Protein AF-A0AAD5ZGV8-F1 (afdb_monomer_lite)

Sequence (289 aa):
MRIRDYARHFKILLLSIEKAQLSVNSHPLPIALRWIRDSVKTDYERSALDDDQRYTTCENEGSRAATSATKQPFHSRFAEQNKSLQLNGEFGFKILLAFSGIRHNLPKKRGYNTRVAECKAAAHALLLAEGYENSEALLCNVDPSTYEAHEGELEENLAKRAEHYFSETKRVAKSRDAWACGNLEDFGQLISESGRSSIDKYECGSKEMIQLYEILLKAPGVYEARFSGAGFRGCCLAIVAVNCADKAAEFVTTEYEKAQPELVSHIPRDKRVLVCEPGGSARIILPEI

Structure (mmCIF, N/CA/C/O backbone):
data_AF-A0AAD5ZGV8-F1
#
_entry.id   AF-A0AAD5ZGV8-F1
#
loop_
_atom_site.group_PDB
_atom_site.id
_atom_site.type_symbol
_atom_site.label_atom_id
_atom_site.label_alt_id
_atom_site.label_comp_id
_atom_site.label_asym_id
_atom_site.label_entity_id
_atom_site.label_seq_id
_atom_site.pdbx_PDB_ins_code
_atom_site.Cartn_x
_atom_site.Cartn_y
_atom_site.Cartn_z
_atom_site.occupancy
_atom_site.B_iso_or_equiv
_atom_site.auth_seq_id
_atom_site.auth_comp_id
_atom_site.auth_asym_id
_atom_site.auth_atom_id
_atom_site.pdbx_PDB_model_num
ATOM 1 N N . MET A 1 1 ? -2.199 -3.893 -24.773 1.00 28.20 1 MET A N 1
ATOM 2 C CA . MET A 1 1 ? -3.237 -3.684 -23.732 1.00 28.20 1 MET A CA 1
ATOM 3 C C . MET A 1 1 ? -3.103 -2.236 -23.264 1.00 28.20 1 MET A C 1
ATOM 5 O O . MET A 1 1 ? -1.983 -1.82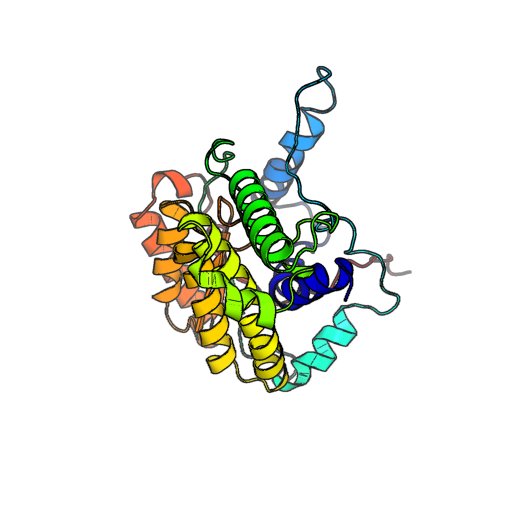0 -23.031 1.00 28.20 1 MET A O 1
ATOM 9 N N . ARG A 1 2 ? -4.156 -1.406 -23.315 1.00 22.48 2 ARG A N 1
ATOM 10 C CA . ARG A 1 2 ? -4.016 0.074 -23.263 1.00 22.48 2 ARG A CA 1
ATOM 11 C C . ARG A 1 2 ? -3.922 0.568 -21.811 1.00 22.48 2 ARG A C 1
ATOM 13 O O . ARG A 1 2 ? -4.544 -0.030 -20.946 1.00 22.48 2 ARG A O 1
ATOM 20 N N . ILE A 1 3 ? -3.273 1.713 -21.560 1.00 23.25 3 ILE A N 1
ATOM 21 C CA . ILE A 1 3 ? -3.168 2.461 -20.273 1.00 23.25 3 ILE A CA 1
ATOM 22 C C . ILE A 1 3 ? -4.455 2.478 -19.411 1.00 23.25 3 ILE A C 1
ATOM 24 O O . ILE A 1 3 ? -4.406 2.510 -18.181 1.00 23.25 3 ILE A O 1
ATOM 28 N N . ARG A 1 4 ? -5.636 2.381 -20.036 1.00 22.28 4 ARG A N 1
ATOM 29 C CA . ARG A 1 4 ? -6.943 2.246 -19.366 1.00 22.28 4 ARG A CA 1
ATOM 30 C C . ARG A 1 4 ? -7.131 0.945 -18.570 1.00 22.28 4 ARG A C 1
ATOM 32 O O . ARG A 1 4 ? -8.001 0.910 -17.704 1.00 22.28 4 ARG A O 1
ATOM 39 N N . ASP A 1 5 ? -6.354 -0.096 -18.844 1.00 25.70 5 ASP A N 1
ATOM 40 C CA . ASP A 1 5 ? -6.486 -1.425 -18.241 1.00 25.70 5 ASP A CA 1
ATOM 41 C C . ASP A 1 5 ? -5.600 -1.590 -16.990 1.00 25.70 5 ASP A C 1
ATOM 43 O O . ASP A 1 5 ? -5.997 -2.270 -16.044 1.00 25.70 5 ASP A O 1
ATOM 47 N N . TYR A 1 6 ? -4.476 -0.868 -16.903 1.00 28.70 6 TYR A N 1
ATOM 48 C CA . TYR A 1 6 ? -3.618 -0.823 -15.708 1.00 28.70 6 TYR A CA 1
ATOM 49 C C . TYR A 1 6 ? -4.302 -0.080 -14.548 1.00 28.70 6 TYR A C 1
ATOM 51 O O . TYR A 1 6 ? -4.442 -0.599 -13.438 1.00 28.70 6 TYR A O 1
ATOM 59 N N . ALA A 1 7 ? -4.881 1.087 -14.848 1.00 25.06 7 ALA A N 1
ATOM 60 C CA . ALA A 1 7 ? -5.690 1.835 -13.894 1.00 25.06 7 ALA A CA 1
ATOM 61 C C . ALA A 1 7 ? -7.007 1.128 -13.535 1.00 25.06 7 ALA A C 1
ATOM 63 O O . ALA A 1 7 ? -7.631 1.537 -12.569 1.00 25.06 7 ALA A O 1
ATOM 64 N N . ARG A 1 8 ? -7.458 0.093 -14.267 1.00 25.33 8 ARG A N 1
ATOM 65 C CA . ARG A 1 8 ? -8.656 -0.705 -13.925 1.00 25.33 8 ARG A CA 1
ATOM 66 C C . ARG A 1 8 ? -8.372 -1.809 -12.912 1.00 25.33 8 ARG A C 1
ATOM 68 O O . ARG A 1 8 ? -9.235 -2.054 -12.078 1.00 25.33 8 ARG A O 1
ATOM 75 N N . HIS A 1 9 ? -7.206 -2.447 -12.956 1.00 27.14 9 HIS A N 1
ATOM 76 C CA . HIS A 1 9 ? -6.908 -3.584 -12.081 1.00 27.14 9 HIS A CA 1
ATOM 77 C C . HIS A 1 9 ? -6.454 -3.154 -10.678 1.00 27.14 9 HIS A C 1
ATOM 79 O O . HIS A 1 9 ? -6.964 -3.690 -9.699 1.00 27.14 9 HIS A O 1
ATOM 85 N N . PHE A 1 10 ? -5.649 -2.090 -10.554 1.00 30.42 10 PHE A N 1
ATOM 86 C CA . PHE A 1 10 ? -5.342 -1.466 -9.251 1.00 30.42 10 PHE A CA 1
ATOM 87 C C . PHE A 1 10 ? -6.584 -0.805 -8.616 1.00 30.42 10 PHE A C 1
ATOM 89 O O . PHE A 1 10 ? -6.783 -0.809 -7.401 1.00 30.42 10 PHE A O 1
ATOM 96 N N . LYS A 1 11 ? -7.489 -0.310 -9.475 1.00 31.78 11 LYS A N 1
ATOM 97 C CA . LYS A 1 11 ? -8.825 0.165 -9.103 1.00 31.78 11 LYS A CA 1
ATOM 98 C C . LYS A 1 11 ? -9.697 -0.931 -8.482 1.00 31.78 11 LYS A C 1
ATOM 100 O O . LYS A 1 11 ? -10.507 -0.594 -7.639 1.00 31.78 11 LYS A O 1
ATOM 105 N N . ILE A 1 12 ? -9.600 -2.206 -8.858 1.00 31.45 12 ILE A N 1
ATOM 106 C CA . ILE A 1 12 ? -10.524 -3.237 -8.334 1.00 31.45 12 ILE A CA 1
ATOM 107 C C . ILE A 1 12 ? -10.285 -3.514 -6.839 1.00 31.45 12 ILE A C 1
ATOM 109 O O . ILE A 1 12 ? -11.234 -3.817 -6.124 1.00 31.45 12 ILE A O 1
ATOM 113 N N . LEU A 1 13 ? -9.062 -3.318 -6.343 1.00 31.23 13 LEU A N 1
ATOM 114 C CA . LEU A 1 13 ? -8.702 -3.567 -4.944 1.00 31.23 13 LEU A CA 1
ATOM 115 C C . LEU A 1 13 ? -8.935 -2.335 -4.051 1.00 31.23 13 LEU A C 1
ATOM 117 O O . LEU A 1 13 ? -9.550 -2.441 -2.995 1.00 31.23 13 LEU A O 1
ATOM 121 N N . LEU A 1 14 ? -8.522 -1.144 -4.513 1.00 32.94 14 LEU A N 1
ATOM 122 C CA . LEU A 1 14 ? -8.683 0.116 -3.771 1.00 32.94 14 LEU A CA 1
ATOM 123 C C . LEU A 1 14 ? -10.041 0.811 -3.998 1.00 32.94 14 LEU A C 1
ATOM 125 O O . LEU A 1 14 ? -10.560 1.391 -3.052 1.00 32.94 14 LEU A O 1
ATOM 129 N N . LEU A 1 15 ? -10.699 0.720 -5.169 1.00 32.56 15 LEU A N 1
ATOM 130 C CA . LEU A 1 15 ? -12.047 1.319 -5.344 1.00 32.56 15 LEU A CA 1
ATOM 131 C C . LEU A 1 15 ? -13.128 0.603 -4.545 1.00 32.56 15 LEU A C 1
ATOM 133 O O . LEU A 1 15 ? -14.145 1.218 -4.225 1.00 32.56 15 LEU A O 1
ATOM 137 N N . SER A 1 16 ? -12.932 -0.687 -4.287 1.00 31.66 16 SER A N 1
ATOM 138 C CA . SER A 1 16 ? -13.838 -1.506 -3.482 1.00 31.66 16 SER A CA 1
ATOM 139 C C . SER A 1 16 ? -13.889 -1.038 -2.025 1.00 31.66 16 SER A C 1
ATOM 141 O O . SER A 1 16 ? -14.869 -1.286 -1.331 1.00 31.66 16 SER A O 1
ATOM 143 N N . ILE A 1 17 ? -12.860 -0.303 -1.591 1.00 31.20 17 ILE A N 1
ATOM 144 C CA . ILE A 1 17 ? -12.648 0.140 -0.214 1.00 31.20 17 ILE A CA 1
ATOM 145 C C . ILE A 1 17 ? -12.758 1.676 -0.098 1.00 31.20 17 ILE A C 1
ATOM 147 O O . ILE A 1 17 ? -13.439 2.179 0.792 1.00 31.20 17 ILE A O 1
ATOM 151 N N . GLU A 1 18 ? -12.195 2.448 -1.037 1.00 28.70 18 GLU A N 1
ATOM 152 C CA . GLU A 1 18 ? -12.200 3.925 -1.006 1.00 28.70 18 GLU A CA 1
ATOM 153 C C . GLU A 1 18 ? -13.581 4.558 -1.263 1.00 28.70 18 GLU A C 1
ATOM 155 O O . GLU A 1 18 ? -13.827 5.686 -0.834 1.00 28.70 18 GLU A O 1
ATOM 160 N N . LYS A 1 19 ? -14.520 3.873 -1.934 1.00 32.03 19 LYS A N 1
ATOM 161 C CA . LYS A 1 19 ? -15.862 4.436 -2.203 1.00 32.03 19 LYS A CA 1
ATOM 162 C C . LYS A 1 19 ? -16.872 4.276 -1.055 1.00 32.03 19 LYS A C 1
ATOM 164 O O . LYS A 1 19 ? -17.986 4.777 -1.179 1.00 32.03 19 LYS A O 1
ATOM 169 N N . ALA A 1 20 ? -16.485 3.680 0.074 1.00 30.95 20 ALA A N 1
ATOM 170 C CA . ALA A 1 20 ? -17.344 3.533 1.252 1.00 30.95 20 ALA A CA 1
ATOM 171 C C . ALA A 1 20 ? -17.555 4.829 2.071 1.00 30.95 20 ALA A C 1
ATOM 173 O O . ALA A 1 20 ? -18.423 4.869 2.937 1.00 30.95 20 ALA A O 1
ATOM 174 N N . GLN A 1 21 ? -16.796 5.904 1.822 1.00 28.22 21 GLN A N 1
ATOM 175 C CA . GLN A 1 21 ? -16.709 7.029 2.770 1.00 28.22 21 GLN A CA 1
ATOM 176 C C . GLN A 1 21 ? -17.591 8.263 2.506 1.00 28.22 21 GLN A C 1
ATOM 178 O O . GLN A 1 21 ? -17.456 9.250 3.225 1.00 28.22 21 GLN A O 1
ATOM 183 N N . LEU A 1 22 ? -18.506 8.271 1.531 1.00 26.39 22 LEU A N 1
ATOM 184 C CA . LEU A 1 22 ? -19.290 9.486 1.226 1.00 26.39 22 LEU A CA 1
ATOM 185 C C . LEU A 1 22 ? -20.806 9.261 1.133 1.00 26.39 22 LEU A C 1
ATOM 187 O O . LEU A 1 22 ? -21.449 9.706 0.184 1.00 26.39 22 LEU A O 1
ATOM 191 N N . SER A 1 23 ? -21.405 8.651 2.159 1.00 25.92 23 SER A N 1
ATOM 192 C CA . SER A 1 23 ? -22.841 8.822 2.413 1.00 25.92 23 SER A CA 1
ATOM 193 C C . SER A 1 23 ? -23.119 9.112 3.886 1.00 25.92 23 SER A C 1
ATOM 195 O O . SER A 1 23 ? -23.069 8.208 4.715 1.00 25.92 23 SER A O 1
ATOM 197 N N . VAL A 1 24 ? -23.466 10.359 4.212 1.00 28.08 24 VAL A N 1
ATOM 198 C CA . VAL A 1 24 ? -24.206 10.669 5.443 1.00 28.08 24 VAL A CA 1
ATOM 199 C C . VAL A 1 24 ? -25.377 11.564 5.058 1.00 28.08 24 VAL A C 1
ATOM 201 O O . VAL A 1 24 ? -25.185 12.652 4.514 1.00 28.08 24 VAL A O 1
ATOM 204 N N . ASN A 1 25 ? -26.583 11.044 5.288 1.00 26.86 25 ASN A N 1
ATOM 205 C CA . ASN A 1 25 ? -27.857 11.699 5.028 1.00 26.86 25 ASN A CA 1
ATOM 206 C C . ASN A 1 25 ? -28.136 12.845 6.014 1.00 26.86 25 ASN A C 1
ATOM 208 O O . ASN A 1 25 ? -27.605 12.925 7.120 1.00 26.86 25 ASN A O 1
ATOM 212 N N . SER A 1 26 ? -29.014 13.717 5.539 1.00 31.34 26 SER A N 1
ATOM 213 C CA . SER A 1 26 ? -29.610 14.924 6.103 1.00 31.34 26 SER A CA 1
ATOM 214 C C . SER A 1 26 ? -30.168 14.813 7.531 1.00 31.34 26 SER A C 1
ATOM 216 O O . SER A 1 26 ? -31.270 14.318 7.721 1.00 31.34 26 SER A O 1
ATOM 218 N N . HIS A 1 27 ? -29.443 15.384 8.496 1.00 26.38 27 HIS A N 1
ATOM 219 C CA . HIS A 1 27 ? -29.911 16.076 9.714 1.00 26.38 27 HIS A CA 1
ATOM 220 C C . HIS A 1 27 ? -28.734 16.928 10.244 1.00 26.38 27 HIS A C 1
ATOM 222 O O . HIS A 1 27 ? -27.600 16.673 9.824 1.00 26.38 27 HIS A O 1
ATOM 228 N N . PRO A 1 28 ? -28.949 18.000 11.043 1.00 27.42 28 PRO A N 1
ATOM 229 C CA . PRO A 1 28 ? -27.914 19.006 11.294 1.00 27.42 28 PRO A CA 1
ATOM 230 C C . PRO A 1 28 ? -26.641 18.351 11.839 1.00 27.42 28 PRO A C 1
ATOM 232 O O . PRO A 1 28 ? -26.656 17.692 12.874 1.00 27.42 28 PRO A O 1
ATOM 235 N N . LEU A 1 29 ? -25.555 18.494 11.075 1.00 30.31 29 LEU A N 1
ATOM 236 C CA . LEU A 1 29 ? -24.284 17.818 11.310 1.00 30.31 29 LEU A CA 1
ATOM 237 C C . LEU A 1 29 ? -23.777 18.118 12.732 1.00 30.31 29 LEU A C 1
ATOM 239 O O . LEU A 1 29 ? -23.606 19.295 13.067 1.00 30.31 29 LEU A O 1
ATOM 243 N N . PRO A 1 30 ? -23.459 17.093 13.544 1.00 29.70 30 PRO A N 1
ATOM 244 C CA . PRO A 1 30 ? -22.665 17.274 14.749 1.00 29.70 30 PRO A CA 1
ATOM 245 C C . PRO A 1 30 ? -21.373 18.018 14.399 1.00 29.70 30 PRO A C 1
ATOM 247 O O . PRO A 1 30 ? -20.757 17.757 13.360 1.00 29.70 30 PRO A O 1
ATOM 250 N N . ILE A 1 31 ? -20.948 18.929 15.273 1.00 30.25 31 ILE A N 1
ATOM 251 C CA . ILE A 1 31 ? -19.811 19.853 15.096 1.00 30.25 31 ILE A CA 1
ATOM 252 C C . ILE A 1 31 ? -18.519 19.151 14.597 1.00 30.25 31 ILE A C 1
ATOM 254 O O . ILE A 1 31 ? -17.723 19.761 13.888 1.00 30.25 31 ILE A O 1
ATOM 258 N N . ALA A 1 32 ? -18.352 17.846 14.847 1.00 27.73 32 ALA A N 1
ATOM 259 C CA . ALA A 1 32 ? -17.230 17.023 14.380 1.00 27.73 32 ALA A CA 1
ATOM 260 C C . ALA A 1 32 ? -17.243 16.654 12.874 1.00 27.73 32 ALA A C 1
ATOM 262 O O . ALA A 1 32 ? -16.182 16.551 12.263 1.00 27.73 32 ALA A O 1
ATOM 263 N N . LEU A 1 33 ? -18.408 16.483 12.233 1.00 27.11 33 LEU A N 1
ATOM 264 C CA . LEU A 1 33 ? -18.495 16.197 10.784 1.00 27.11 33 LEU A CA 1
ATOM 265 C C . LEU A 1 33 ? -18.370 17.467 9.935 1.00 27.11 33 LEU A C 1
ATOM 267 O O . LEU A 1 33 ? -17.879 17.423 8.804 1.00 27.11 33 LEU A O 1
ATOM 271 N N . ARG A 1 34 ? -18.730 18.616 10.520 1.00 26.11 34 ARG A N 1
ATOM 272 C CA . ARG A 1 34 ? -18.385 19.935 9.987 1.00 26.11 34 ARG A CA 1
ATOM 273 C C . ARG A 1 34 ? -16.863 20.088 9.882 1.00 26.11 34 ARG A C 1
ATOM 275 O O . ARG A 1 34 ? -16.391 20.609 8.890 1.00 26.11 34 ARG A O 1
ATOM 282 N N . TRP A 1 35 ? -16.098 19.495 10.798 1.00 28.45 35 TRP A N 1
ATOM 283 C CA . TRP A 1 35 ? -14.633 19.521 10.788 1.00 28.45 35 TRP A CA 1
ATOM 284 C C . TRP A 1 35 ? -13.982 18.692 9.668 1.00 28.45 35 TRP A C 1
ATOM 286 O O . TRP A 1 35 ? -12.990 19.130 9.095 1.00 28.45 35 TRP A O 1
ATOM 296 N N . ILE A 1 36 ? -14.538 17.526 9.311 1.00 29.69 36 ILE A N 1
ATOM 297 C CA . ILE A 1 36 ? -14.043 16.691 8.194 1.00 29.69 36 ILE A CA 1
ATOM 298 C C . ILE A 1 36 ? -14.385 17.339 6.851 1.00 29.69 36 ILE A C 1
ATOM 300 O O . ILE A 1 36 ? -13.532 17.422 5.970 1.00 29.69 36 ILE A O 1
ATOM 304 N N . ARG A 1 37 ? -15.614 17.855 6.709 1.00 28.11 37 ARG A N 1
ATOM 305 C CA . ARG A 1 37 ? -16.009 18.613 5.519 1.00 28.11 37 ARG A CA 1
ATOM 306 C C . ARG A 1 37 ? -15.179 19.882 5.387 1.00 28.11 37 ARG A C 1
ATOM 308 O O . ARG A 1 37 ? -14.672 20.132 4.305 1.00 28.11 37 ARG A O 1
ATOM 315 N N . ASP A 1 38 ? -15.010 20.642 6.463 1.00 28.38 38 ASP A N 1
ATOM 316 C CA . ASP A 1 38 ? -14.291 21.910 6.436 1.00 28.38 38 ASP A CA 1
ATOM 317 C C . ASP A 1 38 ? -12.778 21.674 6.276 1.00 28.38 38 ASP A C 1
ATOM 319 O O . ASP A 1 38 ? -12.195 22.333 5.438 1.00 28.38 38 ASP A O 1
ATOM 323 N N . SER A 1 39 ? -12.156 20.639 6.862 1.00 30.02 39 SER A N 1
ATOM 324 C CA . SER A 1 39 ? -10.743 20.281 6.571 1.00 30.02 39 SER A CA 1
ATOM 325 C C . SER A 1 39 ? -10.497 19.865 5.112 1.00 30.02 39 SER A C 1
ATOM 327 O O . SER A 1 39 ? -9.370 19.936 4.631 1.00 30.02 39 SER A O 1
ATOM 329 N N . VAL A 1 40 ? -11.539 19.417 4.403 1.00 29.08 40 VAL A N 1
ATOM 330 C CA . VAL A 1 40 ? -11.485 19.055 2.975 1.00 29.08 40 VAL A CA 1
ATOM 331 C C . VAL A 1 40 ? -11.948 20.212 2.066 1.00 29.08 40 VAL A C 1
ATOM 333 O O . VAL A 1 40 ? -11.525 20.275 0.913 1.00 29.08 40 VAL A O 1
ATOM 336 N N . LYS A 1 41 ? -12.780 21.147 2.558 1.00 25.08 41 LYS A N 1
ATOM 337 C CA . LYS A 1 41 ? -13.323 22.296 1.800 1.00 25.08 41 LYS A CA 1
ATOM 338 C C . LYS A 1 41 ? -12.582 23.619 2.010 1.00 25.08 41 LYS A C 1
ATOM 340 O O . LYS A 1 41 ? -12.516 24.396 1.061 1.00 25.08 41 LYS A O 1
ATOM 345 N N . THR A 1 42 ? -12.052 23.924 3.198 1.00 25.36 42 THR A N 1
ATOM 346 C CA . THR A 1 42 ? -11.474 25.254 3.486 1.00 25.36 42 THR A CA 1
ATOM 347 C C . THR A 1 42 ? -10.191 25.535 2.712 1.00 25.36 42 THR A C 1
ATOM 349 O O . THR A 1 42 ? -9.899 26.702 2.476 1.00 25.36 42 THR A O 1
ATOM 352 N N . ASP A 1 43 ? -9.497 24.507 2.221 1.00 29.59 43 ASP A N 1
ATOM 353 C CA . ASP A 1 43 ? -8.365 24.679 1.297 1.00 29.59 43 ASP A CA 1
ATOM 354 C C . ASP A 1 43 ? -8.803 24.897 -0.161 1.00 29.59 43 ASP A C 1
ATOM 356 O O . ASP A 1 43 ? -8.012 25.363 -0.974 1.00 29.59 43 ASP A O 1
ATOM 360 N N . TYR A 1 44 ? -10.059 24.587 -0.508 1.00 25.98 44 TYR A N 1
ATOM 361 C CA . TYR A 1 44 ? -10.575 24.721 -1.874 1.00 25.98 44 TYR A CA 1
ATOM 362 C C . TYR A 1 44 ? -11.212 26.094 -2.135 1.00 25.98 44 TYR A C 1
ATOM 364 O O . TYR A 1 44 ? -11.078 26.633 -3.227 1.00 25.98 44 TYR A O 1
ATOM 372 N N . GLU A 1 45 ? -11.888 26.685 -1.142 1.00 26.19 45 GLU A N 1
ATOM 373 C CA . GLU A 1 45 ? -12.621 27.952 -1.325 1.00 26.19 45 GLU A CA 1
ATOM 374 C C . GLU A 1 45 ? -11.822 29.200 -0.890 1.00 26.19 45 GLU A C 1
ATOM 376 O O . GLU A 1 45 ? -12.093 30.284 -1.400 1.00 26.19 45 GLU A O 1
ATOM 381 N N . ARG A 1 46 ? -10.785 29.088 -0.035 1.00 27.16 46 ARG A N 1
ATOM 382 C CA . ARG A 1 46 ? -9.902 30.236 0.292 1.00 27.16 46 ARG A CA 1
ATOM 383 C C . ARG A 1 46 ? -8.753 30.466 -0.689 1.00 27.16 46 ARG A C 1
ATOM 385 O O . ARG A 1 46 ? -8.211 31.561 -0.690 1.00 27.16 46 ARG A O 1
ATOM 392 N N . SER A 1 47 ? -8.402 29.492 -1.532 1.00 29.23 47 SER A N 1
ATOM 393 C CA . SER A 1 47 ? -7.395 29.687 -2.591 1.00 29.23 47 SER A CA 1
ATOM 394 C C . SER A 1 47 ? -8.003 30.091 -3.939 1.00 29.23 47 SER A C 1
ATOM 396 O O . SER A 1 47 ? -7.276 30.200 -4.921 1.00 29.23 47 SER A O 1
ATOM 398 N N . ALA A 1 48 ? -9.330 30.222 -4.024 1.00 27.72 48 ALA A N 1
ATOM 399 C CA . ALA A 1 48 ? -10.033 30.489 -5.278 1.00 27.72 48 ALA A CA 1
ATOM 400 C C . ALA A 1 48 ? -10.335 31.980 -5.508 1.00 27.72 48 ALA A C 1
ATOM 402 O O . ALA A 1 48 ? -10.879 32.320 -6.555 1.00 27.72 48 ALA A O 1
ATOM 403 N N . LEU A 1 49 ? -10.012 32.862 -4.553 1.00 29.84 49 LEU A N 1
ATOM 404 C CA . LEU A 1 49 ? -10.332 34.292 -4.640 1.00 29.84 49 LEU A CA 1
ATOM 405 C C . LEU A 1 49 ? -9.166 35.245 -4.348 1.00 29.84 49 LEU A C 1
ATOM 407 O O . LEU A 1 49 ? -9.403 36.443 -4.330 1.00 29.84 49 LEU A O 1
ATOM 411 N N . ASP A 1 50 ? -7.933 34.756 -4.201 1.00 23.92 50 ASP A N 1
ATOM 412 C CA . ASP A 1 50 ? -6.753 35.628 -4.221 1.00 23.92 50 ASP A CA 1
ATOM 413 C C . ASP A 1 50 ? -5.614 34.973 -5.012 1.00 23.92 50 ASP A C 1
ATOM 415 O O . ASP A 1 50 ? -5.139 33.889 -4.674 1.00 23.92 50 ASP A O 1
ATOM 419 N N . ASP A 1 51 ? -5.225 35.673 -6.075 1.00 24.05 51 ASP A N 1
ATOM 420 C CA . ASP A 1 51 ? -3.988 35.568 -6.849 1.00 24.05 51 ASP A CA 1
ATOM 421 C C . ASP A 1 51 ? -3.607 34.221 -7.491 1.00 24.05 51 ASP A C 1
ATOM 423 O O . ASP A 1 51 ? -2.946 33.340 -6.938 1.00 24.05 51 ASP A O 1
ATOM 427 N N . ASP A 1 52 ? -4.005 34.131 -8.759 1.00 28.20 52 ASP A N 1
ATOM 428 C CA . ASP A 1 52 ? -3.135 33.948 -9.926 1.00 28.20 52 ASP A CA 1
ATOM 429 C C . ASP A 1 52 ? -1.736 33.311 -9.696 1.00 28.20 52 ASP A C 1
ATOM 431 O O . ASP A 1 52 ? -0.859 33.818 -9.000 1.00 28.20 52 ASP A O 1
ATOM 435 N N . GLN A 1 53 ? -1.509 32.192 -10.394 1.00 28.77 53 GLN A N 1
ATOM 436 C CA . GLN A 1 53 ? -0.218 31.519 -10.602 1.00 28.77 53 GLN A CA 1
ATOM 437 C C . GLN A 1 53 ? 0.570 31.051 -9.358 1.00 28.77 53 GLN A C 1
ATOM 439 O O . GLN A 1 53 ? 1.597 31.630 -9.007 1.00 28.77 53 GLN A O 1
ATOM 444 N N . ARG A 1 54 ? 0.231 29.878 -8.786 1.00 22.02 54 ARG A N 1
ATOM 445 C CA . ARG A 1 54 ? 1.219 29.017 -8.079 1.00 22.02 54 ARG A CA 1
ATOM 446 C C . ARG A 1 54 ? 0.778 27.543 -7.892 1.00 22.02 54 ARG A C 1
ATOM 448 O O . ARG A 1 54 ? 0.504 27.073 -6.800 1.00 22.02 54 ARG A O 1
ATOM 455 N N . TYR A 1 55 ? 0.774 26.798 -9.003 1.00 26.52 55 TYR A N 1
ATOM 456 C CA . TYR A 1 55 ? 1.071 25.354 -9.154 1.00 26.52 55 TYR A CA 1
ATOM 457 C C . TYR A 1 55 ? 0.595 24.324 -8.091 1.00 26.52 55 TYR A C 1
ATOM 459 O O . TYR A 1 55 ? 1.323 23.970 -7.160 1.00 26.52 55 TYR A O 1
ATOM 467 N N . THR A 1 56 ? -0.531 23.661 -8.386 1.00 30.86 56 THR A N 1
ATOM 468 C CA . THR A 1 56 ? -0.978 22.349 -7.865 1.00 30.86 56 THR A CA 1
ATOM 469 C C . THR A 1 56 ? -0.590 21.193 -8.811 1.00 30.86 56 THR A C 1
ATOM 471 O O . THR A 1 56 ? -1.439 20.463 -9.309 1.00 30.86 56 THR A O 1
ATOM 474 N N . THR A 1 57 ? 0.698 20.982 -9.103 1.00 32.69 57 THR A N 1
ATOM 475 C CA . THR A 1 57 ? 1.138 19.914 -10.031 1.00 32.69 57 THR A CA 1
ATOM 476 C C . THR A 1 57 ? 1.472 18.593 -9.327 1.00 32.69 57 THR A C 1
ATOM 478 O O . THR A 1 57 ? 2.630 18.271 -9.057 1.00 32.69 57 THR A O 1
ATOM 481 N N . CYS A 1 58 ? 0.445 17.796 -9.026 1.00 36.62 58 CYS A N 1
ATO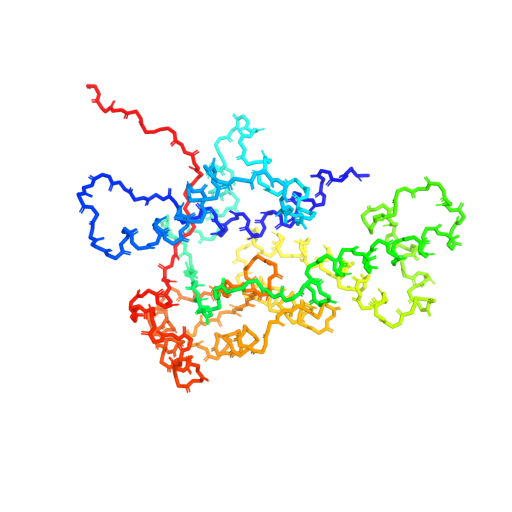M 482 C CA . CYS A 1 58 ? 0.602 16.339 -8.919 1.00 36.62 58 CYS A CA 1
ATOM 483 C C . CYS A 1 58 ? 0.179 15.727 -10.258 1.00 36.62 58 CYS A C 1
ATOM 485 O O . CYS A 1 58 ? -0.960 15.938 -10.675 1.00 36.62 58 CYS A O 1
ATOM 487 N N . GLU A 1 59 ? 1.067 14.964 -10.903 1.00 36.34 59 GLU A N 1
ATOM 488 C CA . GLU A 1 59 ? 0.782 14.196 -12.128 1.00 36.34 59 GLU A CA 1
ATOM 489 C C . GLU A 1 59 ? -0.113 12.985 -11.801 1.00 36.34 59 GLU A C 1
ATOM 491 O O . GLU A 1 59 ? 0.279 11.825 -11.893 1.00 36.34 59 GLU A O 1
ATOM 496 N N . ASN A 1 60 ? -1.334 13.259 -11.342 1.00 37.72 60 ASN A N 1
ATOM 497 C CA . ASN A 1 60 ? -2.369 12.259 -11.105 1.00 37.72 60 ASN A CA 1
ATOM 498 C C . ASN A 1 60 ? -3.285 12.192 -12.329 1.00 37.72 60 ASN A C 1
ATOM 500 O O . ASN A 1 60 ? -4.460 12.563 -12.267 1.00 37.72 60 ASN A O 1
ATOM 504 N N . GLU A 1 61 ? -2.753 11.744 -13.462 1.00 33.72 61 GLU A N 1
ATOM 505 C CA . GLU A 1 61 ? -3.581 11.517 -14.642 1.00 33.72 61 GLU A CA 1
ATOM 506 C C . GLU A 1 61 ? -4.528 10.323 -14.401 1.00 33.72 61 GLU A C 1
ATOM 508 O O . GLU A 1 61 ? -4.117 9.205 -14.099 1.00 33.72 61 GLU A O 1
ATOM 513 N N . GLY A 1 62 ? -5.841 10.564 -14.491 1.00 32.97 62 GLY A N 1
ATOM 514 C CA . GLY A 1 62 ? -6.860 9.514 -14.638 1.00 32.97 62 GLY A CA 1
ATOM 515 C C . GLY A 1 62 ? -7.511 8.927 -13.373 1.00 32.97 62 GLY A C 1
ATOM 516 O O . GLY A 1 62 ? -8.535 8.248 -13.503 1.00 32.97 62 GLY A O 1
ATOM 517 N N . SER A 1 63 ? -7.022 9.198 -12.157 1.00 32.09 63 SER A N 1
ATOM 518 C CA . SER A 1 63 ? -7.576 8.584 -10.929 1.00 32.09 63 SER A CA 1
ATOM 519 C C . SER A 1 63 ? -8.952 9.140 -10.518 1.00 32.09 63 SER A C 1
ATOM 521 O O . SER A 1 63 ? -9.845 8.371 -10.157 1.00 32.09 63 SER A O 1
ATOM 523 N N . ARG A 1 64 ? -9.175 10.459 -10.642 1.00 29.81 64 ARG A N 1
ATOM 524 C CA . ARG A 1 64 ? -10.430 11.123 -10.217 1.00 29.81 64 ARG A CA 1
ATOM 525 C C . ARG A 1 64 ? -11.573 11.037 -11.238 1.00 29.81 64 ARG A C 1
ATOM 527 O O . ARG A 1 64 ? -12.712 10.781 -10.851 1.00 29.81 64 ARG A O 1
ATOM 534 N N . ALA A 1 65 ? -11.289 11.205 -12.532 1.00 26.36 65 ALA A N 1
ATOM 535 C CA . ALA A 1 65 ? -12.317 11.395 -13.567 1.00 26.36 65 ALA A CA 1
ATOM 536 C C . ALA A 1 65 ? -13.014 10.100 -14.035 1.00 26.36 65 ALA A C 1
ATOM 538 O O . ALA A 1 65 ? -14.160 10.126 -14.472 1.00 26.36 65 ALA A O 1
ATOM 539 N N . ALA A 1 66 ? -12.368 8.936 -13.919 1.00 27.59 66 ALA A N 1
ATOM 540 C CA . ALA A 1 66 ? -12.887 7.676 -14.465 1.00 27.59 66 ALA A CA 1
ATOM 541 C C . ALA A 1 66 ? -13.918 6.964 -13.555 1.00 27.59 66 ALA A C 1
ATOM 543 O O . ALA A 1 66 ? -14.105 5.751 -13.660 1.00 27.59 66 ALA A O 1
ATOM 544 N N . THR A 1 67 ? -14.521 7.667 -12.596 1.00 35.00 67 THR A N 1
ATOM 545 C CA . THR A 1 67 ? -15.418 7.104 -11.571 1.00 35.00 67 THR A CA 1
ATOM 546 C C . THR A 1 67 ? -16.910 7.204 -11.911 1.00 35.00 67 THR A C 1
ATOM 548 O O . THR A 1 67 ? -17.696 6.599 -11.181 1.00 35.00 67 THR A O 1
ATOM 551 N N . SER A 1 68 ? -17.286 7.897 -12.997 1.00 33.94 68 SER A N 1
ATOM 552 C CA . SER A 1 68 ? -18.676 8.280 -13.313 1.00 33.94 68 SER A CA 1
ATOM 553 C C . SER A 1 68 ? -19.307 7.616 -14.550 1.00 33.94 68 SER A C 1
ATOM 555 O O . SER A 1 68 ? -20.485 7.838 -14.804 1.00 33.94 68 SER A O 1
ATOM 557 N N . ALA A 1 69 ? -18.575 6.808 -15.329 1.00 29.23 69 ALA A N 1
ATOM 558 C CA . ALA A 1 69 ? -18.978 6.488 -16.709 1.00 29.23 69 ALA A CA 1
ATOM 559 C C . ALA A 1 69 ? -19.111 4.983 -17.041 1.00 29.23 69 ALA A C 1
ATOM 561 O O . ALA A 1 69 ? -18.587 4.524 -18.056 1.00 29.23 69 ALA A O 1
ATOM 562 N N . THR A 1 70 ? -19.823 4.193 -16.229 1.00 34.66 70 THR A N 1
ATOM 563 C CA . THR A 1 70 ? -20.225 2.818 -16.607 1.00 34.66 70 THR A CA 1
ATOM 564 C C . THR A 1 70 ? -21.731 2.608 -16.451 1.00 34.66 70 THR A C 1
ATOM 566 O O . THR A 1 70 ? -22.291 2.916 -15.407 1.00 34.66 70 THR A O 1
ATOM 569 N N . LYS A 1 71 ? -22.372 2.065 -17.500 1.00 32.69 71 LYS A N 1
ATOM 570 C CA . LYS A 1 71 ? -23.834 1.933 -17.693 1.00 32.69 71 LYS A CA 1
ATOM 571 C C . LYS A 1 71 ? -24.560 0.915 -16.782 1.00 32.69 71 LYS A C 1
ATOM 573 O O . LYS A 1 71 ? -25.769 0.779 -16.907 1.00 32.69 71 LYS A O 1
ATOM 578 N N . GLN A 1 72 ? -23.867 0.222 -15.875 1.00 32.91 72 GLN A N 1
ATOM 579 C CA . GLN A 1 72 ? -24.469 -0.639 -14.840 1.00 32.91 72 GLN A CA 1
ATOM 580 C C . GLN A 1 72 ? -24.030 -0.156 -13.447 1.00 32.91 72 GLN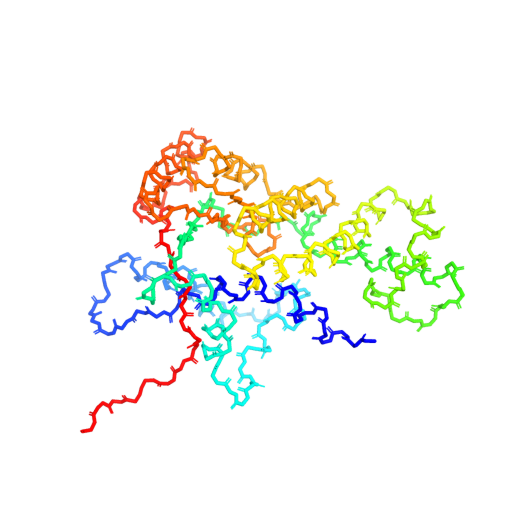 A C 1
ATOM 582 O O . GLN A 1 72 ? -22.866 0.235 -13.299 1.00 32.91 72 GLN A O 1
ATOM 587 N N . PRO A 1 73 ? -24.913 -0.172 -12.427 1.00 38.41 73 PRO A N 1
ATOM 588 C CA . PRO A 1 73 ? -24.554 0.272 -11.085 1.00 38.41 73 PRO A CA 1
ATOM 589 C C . PRO A 1 73 ? -23.448 -0.624 -10.515 1.00 38.41 73 PRO A C 1
ATOM 591 O O . PRO A 1 73 ? -23.621 -1.826 -10.364 1.00 38.41 73 PRO A O 1
ATOM 594 N N . PHE A 1 74 ? -22.298 -0.035 -10.177 1.00 36.41 74 PHE A N 1
ATOM 595 C CA . PHE A 1 74 ? -21.104 -0.734 -9.672 1.00 36.41 74 PHE A CA 1
ATOM 596 C C . PHE A 1 74 ? -21.403 -1.688 -8.496 1.00 36.41 74 PHE A C 1
ATOM 598 O O . PHE A 1 74 ? -20.774 -2.735 -8.371 1.00 36.41 74 PHE A O 1
ATOM 605 N N . HIS A 1 75 ? -22.416 -1.359 -7.688 1.00 36.78 75 HIS A N 1
ATOM 606 C CA . HIS A 1 75 ? -22.918 -2.184 -6.590 1.00 36.78 75 HIS A CA 1
ATOM 607 C C . HIS A 1 75 ? -23.408 -3.573 -7.030 1.00 36.78 75 HIS A C 1
ATOM 609 O O . HIS A 1 75 ? -23.133 -4.540 -6.331 1.00 36.78 75 HIS A O 1
ATOM 615 N N . SER A 1 76 ? -24.093 -3.707 -8.175 1.00 32.31 76 SER A N 1
ATOM 616 C CA . SER A 1 76 ? -24.584 -5.020 -8.624 1.00 32.31 76 SER A CA 1
ATOM 617 C C . SER A 1 76 ? -23.426 -5.942 -8.996 1.00 32.31 76 SER A C 1
ATOM 619 O O . SER A 1 76 ? -23.418 -7.102 -8.610 1.00 32.31 76 SER A O 1
ATOM 621 N N . ARG A 1 77 ? -22.388 -5.399 -9.644 1.00 43.94 77 ARG A N 1
ATOM 622 C CA . ARG A 1 77 ? -21.195 -6.157 -10.039 1.00 43.94 77 ARG A CA 1
ATOM 623 C C . ARG A 1 77 ? -20.339 -6.569 -8.839 1.00 43.94 77 ARG A C 1
ATOM 625 O O . ARG A 1 77 ? -19.846 -7.687 -8.811 1.00 43.94 77 ARG A O 1
ATOM 632 N N . PHE A 1 78 ? -20.183 -5.681 -7.855 1.00 43.97 78 PHE A N 1
ATOM 633 C CA . PHE A 1 78 ? -19.445 -5.971 -6.622 1.00 43.97 78 PHE A CA 1
ATOM 634 C C . PHE A 1 78 ? -20.196 -6.978 -5.738 1.00 43.97 78 PHE A C 1
ATOM 636 O O . PHE A 1 78 ? -19.601 -7.940 -5.273 1.00 43.97 78 PHE A O 1
ATOM 643 N N . ALA A 1 79 ? -21.511 -6.821 -5.558 1.00 45.16 79 ALA A N 1
ATOM 644 C CA . ALA A 1 79 ? -22.324 -7.774 -4.801 1.00 45.16 79 ALA A CA 1
ATOM 645 C C . ALA A 1 79 ? -22.383 -9.161 -5.471 1.00 45.16 79 ALA A C 1
ATOM 647 O O . ALA A 1 79 ? -22.289 -10.172 -4.782 1.00 45.16 79 ALA A O 1
ATOM 648 N N . GLU A 1 80 ? -22.476 -9.233 -6.804 1.00 50.19 80 GLU A N 1
ATOM 649 C CA . GLU A 1 80 ? -22.421 -10.505 -7.541 1.00 50.19 80 GLU A CA 1
ATOM 650 C C . GLU A 1 80 ? -21.052 -11.187 -7.432 1.00 50.19 80 GLU A C 1
ATOM 652 O O . GLU A 1 80 ? -20.994 -12.395 -7.214 1.00 50.19 80 GLU A O 1
ATOM 657 N N . GLN A 1 81 ? -19.956 -10.425 -7.531 1.00 49.09 81 GLN A N 1
ATOM 658 C CA . GLN A 1 81 ? -18.589 -10.947 -7.390 1.00 49.09 81 GLN A CA 1
ATOM 659 C C . GLN A 1 81 ? -18.248 -11.375 -5.958 1.00 49.09 81 GLN A C 1
ATOM 661 O O . GLN A 1 81 ? -17.363 -12.204 -5.774 1.00 49.09 81 GLN A O 1
ATOM 666 N N . ASN A 1 82 ? -18.964 -10.843 -4.962 1.00 54.53 82 ASN A N 1
ATOM 667 C CA . ASN A 1 82 ? -18.669 -11.047 -3.541 1.00 54.53 82 ASN A CA 1
ATOM 668 C C . ASN A 1 82 ? -19.748 -11.843 -2.824 1.00 54.53 82 ASN A C 1
ATOM 670 O O . ASN A 1 82 ? -19.759 -11.895 -1.597 1.00 54.53 82 ASN A O 1
ATOM 674 N N . LYS A 1 83 ? -20.666 -12.465 -3.564 1.00 59.09 83 LYS A N 1
ATOM 675 C CA . LYS A 1 83 ? -21.731 -13.279 -2.979 1.00 59.09 83 LYS A CA 1
ATOM 676 C C . LYS A 1 83 ? -21.165 -14.433 -2.143 1.00 59.09 83 LYS A C 1
ATOM 678 O O . LYS A 1 83 ? -21.780 -14.823 -1.162 1.00 59.09 83 LYS A O 1
ATOM 683 N N . SER A 1 84 ? -19.977 -14.930 -2.500 1.00 57.06 84 SER A N 1
ATOM 684 C CA . SER A 1 84 ? -19.201 -15.916 -1.733 1.00 57.06 84 SER A CA 1
ATOM 685 C C . SER A 1 84 ? -18.669 -15.377 -0.398 1.00 57.06 84 SER A C 1
ATOM 687 O O . SER A 1 84 ? -18.498 -16.145 0.541 1.00 57.06 84 SER A O 1
ATOM 689 N N . LEU A 1 85 ? -18.441 -14.065 -0.298 1.00 57.31 85 LEU A N 1
ATOM 690 C CA . LEU A 1 85 ? -17.961 -13.367 0.901 1.00 57.31 85 LEU A CA 1
ATOM 691 C C . LEU A 1 85 ? -19.097 -12.822 1.777 1.00 57.31 85 LEU A C 1
ATOM 693 O O . LEU A 1 85 ? -18.837 -12.302 2.864 1.00 57.31 85 LEU A O 1
ATOM 697 N N . GLN A 1 86 ? -20.338 -12.907 1.294 1.00 60.69 86 GLN A N 1
ATOM 698 C CA . GLN A 1 86 ? -21.527 -12.460 2.002 1.00 60.69 86 GLN A CA 1
ATOM 699 C C . GLN A 1 86 ? -22.237 -13.654 2.641 1.00 60.69 86 GLN A C 1
ATOM 701 O O . GLN A 1 86 ? -22.876 -14.454 1.959 1.00 60.69 86 GLN A O 1
ATOM 706 N N . LEU A 1 87 ? -22.173 -13.748 3.966 1.00 56.62 87 LEU A N 1
ATOM 707 C CA . LEU A 1 87 ? -22.986 -14.680 4.740 1.00 56.62 87 LEU A CA 1
ATOM 708 C C . LEU A 1 87 ? -24.257 -13.938 5.160 1.00 56.62 87 LEU A C 1
ATOM 710 O O . LEU A 1 87 ? -24.193 -12.942 5.871 1.00 56.62 87 LEU A O 1
ATOM 714 N N . ASN A 1 88 ? -25.420 -14.388 4.681 1.00 57.78 88 ASN A N 1
ATOM 715 C CA . ASN A 1 88 ? -26.725 -13.764 4.959 1.00 57.78 88 ASN A CA 1
ATOM 716 C C . ASN A 1 88 ? -26.833 -12.269 4.574 1.00 57.78 88 ASN A C 1
ATOM 718 O O . ASN A 1 88 ? -27.642 -11.542 5.142 1.00 57.78 88 ASN A O 1
ATOM 722 N N . GLY A 1 89 ? -26.050 -11.813 3.589 1.00 64.50 89 GLY A N 1
ATOM 723 C CA . GLY A 1 89 ? -26.025 -10.410 3.150 1.00 64.50 89 GLY A CA 1
ATOM 724 C C . GLY A 1 89 ? -25.037 -9.518 3.910 1.00 64.50 89 GLY A C 1
ATOM 725 O O . GLY A 1 89 ? -24.893 -8.351 3.552 1.00 64.50 89 GLY A O 1
ATOM 726 N N . GLU A 1 90 ? -24.316 -10.063 4.892 1.00 68.44 90 GLU A N 1
ATOM 727 C CA . GLU A 1 90 ? -23.248 -9.376 5.620 1.00 68.44 90 GLU A CA 1
ATOM 728 C C . GLU A 1 90 ? -21.873 -9.877 5.172 1.00 68.44 90 GLU A C 1
ATOM 730 O O . GLU A 1 90 ? -21.680 -11.065 4.912 1.00 68.44 90 GLU A O 1
ATOM 735 N N . PHE A 1 91 ? -20.895 -8.975 5.081 1.00 75.00 91 PHE A N 1
ATOM 736 C CA . PHE A 1 91 ? -19.527 -9.353 4.732 1.00 75.00 91 PHE A CA 1
ATOM 737 C C . PHE A 1 91 ? -18.863 -10.130 5.877 1.00 75.00 91 PHE A C 1
ATOM 739 O O . PHE A 1 91 ? -18.934 -9.724 7.036 1.00 75.00 91 PHE A O 1
ATOM 746 N N . GLY A 1 92 ? -18.128 -11.196 5.546 1.00 82.00 92 GLY A N 1
ATOM 747 C CA . GLY A 1 92 ? -17.322 -11.974 6.503 1.00 82.00 92 GLY A CA 1
ATOM 748 C C . GLY A 1 92 ? -16.111 -11.234 7.101 1.00 82.00 92 GLY A C 1
ATOM 749 O O . GLY A 1 92 ? -15.283 -11.844 7.776 1.00 82.00 92 GLY A O 1
ATOM 750 N N . PHE A 1 93 ? -15.986 -9.927 6.863 1.00 87.06 93 PHE A N 1
ATOM 751 C CA . PHE A 1 93 ? -14.907 -9.067 7.343 1.00 87.06 93 PHE A CA 1
ATOM 752 C C . PHE A 1 93 ? -15.409 -7.631 7.558 1.00 87.06 93 PHE A C 1
ATOM 754 O O . PHE A 1 93 ? -16.445 -7.224 7.031 1.00 87.06 93 PHE A O 1
ATOM 761 N N . LYS A 1 94 ? -14.635 -6.840 8.301 1.00 89.12 94 LYS A N 1
ATOM 762 C CA . LYS A 1 94 ? -14.752 -5.378 8.367 1.00 89.12 94 LYS A CA 1
ATOM 763 C C . LYS A 1 94 ? -13.469 -4.741 7.852 1.00 89.12 94 LYS A C 1
ATOM 765 O O . LYS A 1 94 ? -12.436 -5.396 7.708 1.00 89.12 94 LYS A O 1
ATOM 770 N N . ILE A 1 95 ? -13.542 -3.446 7.590 1.00 90.81 95 ILE A N 1
ATOM 771 C CA . ILE A 1 95 ? -12.412 -2.638 7.151 1.00 90.81 95 ILE A CA 1
ATOM 772 C C . ILE A 1 95 ? -12.068 -1.656 8.263 1.00 90.81 95 ILE A C 1
ATOM 774 O O . ILE A 1 95 ? -12.928 -0.893 8.690 1.00 90.81 95 ILE A O 1
ATOM 778 N N . LEU A 1 96 ? -10.818 -1.633 8.710 1.00 93.44 96 LEU A N 1
ATOM 779 C CA . LEU A 1 96 ? -10.313 -0.554 9.552 1.00 93.44 96 LEU A CA 1
ATOM 780 C C . LEU A 1 96 ? -9.675 0.513 8.675 1.00 93.44 96 LEU A C 1
ATOM 782 O O . LEU A 1 96 ? -8.833 0.209 7.830 1.00 93.44 96 LEU A O 1
ATOM 786 N N . LEU A 1 97 ? -10.037 1.767 8.917 1.00 93.75 97 LEU A N 1
ATOM 787 C CA . LEU A 1 97 ? -9.353 2.920 8.354 1.00 93.75 97 LEU A CA 1
ATOM 788 C C . LEU A 1 97 ? -8.709 3.721 9.480 1.00 93.75 97 LEU A C 1
ATOM 790 O O . LEU A 1 97 ? -9.405 4.396 10.236 1.00 93.75 97 LEU A O 1
ATOM 794 N N . ALA A 1 98 ? -7.388 3.642 9.590 1.00 93.38 98 ALA A N 1
ATOM 795 C CA . ALA A 1 98 ? -6.623 4.317 10.629 1.00 93.38 98 ALA A CA 1
ATOM 796 C C . ALA A 1 98 ? -5.904 5.543 10.060 1.00 93.38 98 ALA A C 1
ATOM 798 O O . ALA A 1 98 ? -5.175 5.441 9.073 1.00 93.38 98 ALA A O 1
ATOM 799 N N . PHE A 1 99 ? -6.092 6.708 10.672 1.00 91.81 99 PHE A N 1
ATOM 800 C CA . PHE A 1 99 ? -5.500 7.964 10.212 1.00 91.81 99 PHE A CA 1
ATOM 801 C C . PHE A 1 99 ? -4.145 8.217 10.870 1.00 91.81 99 PHE A C 1
ATOM 803 O O . PHE A 1 99 ? -4.014 8.133 12.087 1.00 91.81 99 PHE A O 1
ATOM 810 N N . SER A 1 100 ? -3.147 8.616 10.078 1.00 89.94 100 SER A N 1
ATOM 811 C CA . SER A 1 100 ? -1.809 8.912 10.609 1.00 89.94 100 SER A CA 1
ATOM 812 C C . SER A 1 100 ? -1.699 10.258 11.322 1.00 89.94 100 SER A C 1
ATOM 814 O O . SER A 1 100 ? -0.739 10.474 12.055 1.00 89.94 100 SER A O 1
ATOM 816 N N . GLY A 1 101 ? -2.641 11.177 11.095 1.00 88.56 101 GLY A N 1
ATOM 817 C CA . GLY A 1 101 ? -2.570 12.552 11.606 1.00 88.56 101 GLY A CA 1
ATOM 818 C C . GLY A 1 101 ? -1.676 13.495 10.800 1.00 88.56 101 GLY A C 1
ATOM 819 O O . GLY A 1 101 ? -1.629 14.692 11.079 1.00 88.56 101 GLY A O 1
ATOM 820 N N . ILE A 1 102 ? -1.019 13.003 9.745 1.00 85.56 102 ILE A N 1
ATOM 821 C CA . ILE A 1 102 ? -0.185 13.827 8.866 1.00 85.56 102 ILE A CA 1
ATOM 822 C C . ILE A 1 102 ? -1.072 14.667 7.940 1.00 85.56 102 ILE A C 1
ATOM 824 O O . ILE A 1 102 ? -1.751 14.138 7.056 1.00 85.56 102 ILE A O 1
ATOM 828 N N . ARG A 1 103 ? -1.027 15.993 8.116 1.00 75.50 103 ARG A N 1
ATOM 829 C CA . ARG A 1 103 ? -1.817 16.963 7.332 1.00 75.50 103 ARG A CA 1
ATOM 830 C C . ARG A 1 103 ? -1.052 17.612 6.186 1.00 75.50 103 ARG A C 1
ATOM 832 O O . ARG A 1 103 ? -1.638 17.933 5.158 1.00 75.50 103 ARG A O 1
ATOM 839 N N . HIS A 1 104 ? 0.245 17.835 6.365 1.00 70.56 104 HIS A N 1
ATOM 840 C CA . HIS A 1 104 ? 1.039 18.603 5.412 1.00 70.56 104 HIS A CA 1
ATOM 841 C C . HIS A 1 104 ? 1.548 17.730 4.263 1.00 70.56 104 HIS A C 1
ATOM 843 O O . HIS A 1 104 ? 1.791 16.532 4.414 1.00 70.56 104 HIS A O 1
ATOM 849 N N . ASN A 1 105 ? 1.720 18.340 3.089 1.00 60.16 105 ASN A N 1
ATOM 850 C CA . ASN A 1 105 ? 2.357 17.674 1.959 1.00 60.16 105 ASN A CA 1
ATOM 851 C C . ASN A 1 105 ? 3.833 17.406 2.268 1.00 60.16 105 ASN A C 1
ATOM 853 O O . ASN A 1 105 ? 4.540 18.296 2.739 1.00 60.16 105 ASN A O 1
ATOM 857 N N . LEU A 1 106 ? 4.313 16.205 1.933 1.00 56.97 106 LEU A N 1
ATOM 858 C CA . LEU A 1 106 ? 5.746 15.936 1.957 1.00 56.97 106 LEU A CA 1
ATOM 859 C C . LEU A 1 106 ? 6.487 16.812 0.926 1.00 56.97 106 LEU A C 1
ATOM 861 O O . LEU A 1 106 ? 5.914 17.178 -0.108 1.00 56.97 106 LEU A O 1
ATOM 865 N N .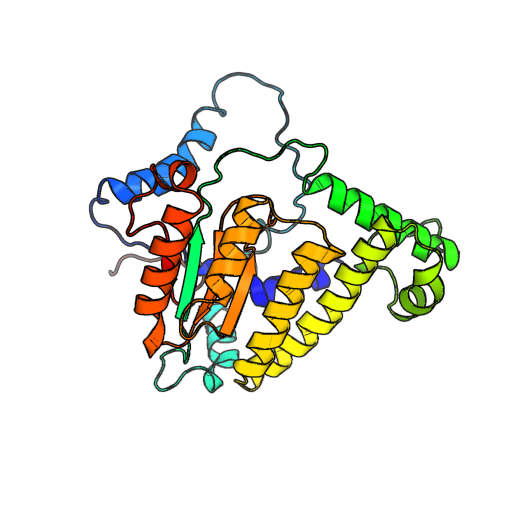 PRO A 1 107 ? 7.771 17.129 1.167 1.00 56.94 107 PRO A N 1
ATOM 866 C CA . PRO A 1 107 ? 8.587 17.902 0.237 1.00 56.94 107 PRO A CA 1
ATOM 867 C C . PRO A 1 107 ? 8.652 17.261 -1.158 1.00 56.94 107 PRO A C 1
ATOM 869 O O . PRO A 1 107 ? 8.853 16.053 -1.287 1.00 56.94 107 PRO A O 1
ATOM 872 N N . LYS A 1 108 ? 8.581 18.083 -2.218 1.00 57.69 108 LYS A N 1
ATOM 873 C CA . LYS A 1 108 ? 8.542 17.635 -3.629 1.00 57.69 108 LYS A CA 1
ATOM 874 C C . LYS A 1 108 ? 9.681 16.682 -4.039 1.00 57.69 108 LYS A C 1
ATOM 876 O O . LYS A 1 108 ? 9.496 15.897 -4.957 1.00 57.69 108 LYS A O 1
ATOM 881 N N . LYS A 1 109 ? 10.845 16.744 -3.377 1.00 55.50 109 LYS A N 1
ATOM 882 C CA . LYS A 1 109 ? 12.075 16.028 -3.775 1.00 55.50 109 LYS A CA 1
ATOM 883 C C . LYS A 1 109 ? 12.117 14.531 -3.416 1.00 55.50 109 LYS A C 1
ATOM 885 O O . LYS A 1 109 ? 12.954 13.824 -3.962 1.00 55.50 109 LYS A O 1
ATOM 890 N N . ARG A 1 110 ? 11.255 14.040 -2.518 1.00 63.00 110 ARG A N 1
ATOM 891 C CA . ARG A 1 110 ? 11.179 12.611 -2.122 1.00 63.00 110 ARG A CA 1
ATOM 892 C C . ARG A 1 110 ? 9.738 12.087 -2.120 1.00 63.00 110 ARG A C 1
ATOM 894 O O . ARG A 1 110 ? 9.375 11.237 -1.316 1.00 63.00 110 ARG A O 1
ATOM 901 N N . GLY A 1 111 ? 8.897 12.676 -2.965 1.00 73.56 111 GLY A N 1
ATOM 902 C CA . GLY A 1 111 ? 7.467 12.398 -3.002 1.00 73.56 111 GLY A CA 1
ATOM 903 C C . GLY A 1 111 ? 7.049 11.588 -4.224 1.00 73.56 111 GLY A C 1
ATOM 904 O O . GLY A 1 111 ? 7.865 11.102 -5.001 1.00 73.56 111 GLY A O 1
ATOM 905 N N . TYR A 1 112 ? 5.737 11.518 -4.423 1.00 77.31 112 TYR A N 1
ATOM 906 C CA . TYR A 1 112 ? 5.085 10.791 -5.512 1.00 77.31 112 TYR A CA 1
ATOM 907 C C . TYR A 1 112 ? 5.693 11.044 -6.905 1.00 77.31 112 TYR A C 1
ATOM 909 O O . TYR A 1 112 ? 5.975 10.093 -7.625 1.00 77.31 112 TYR A O 1
ATOM 917 N N . ASN A 1 113 ? 5.963 12.304 -7.267 1.00 81.88 113 ASN A N 1
ATOM 918 C CA . ASN A 1 113 ? 6.492 12.638 -8.596 1.00 81.88 113 ASN A CA 1
ATOM 919 C C . ASN A 1 113 ? 7.894 12.049 -8.846 1.00 81.88 113 ASN A C 1
ATOM 921 O O . ASN A 1 113 ? 8.202 11.690 -9.978 1.00 81.88 113 ASN A O 1
ATOM 925 N N . THR A 1 114 ? 8.726 11.901 -7.807 1.00 86.25 114 THR A N 1
ATOM 926 C CA . THR A 1 114 ? 10.026 11.223 -7.928 1.00 86.25 114 THR A CA 1
ATOM 927 C C . THR A 1 114 ? 9.823 9.765 -8.331 1.00 86.25 114 THR A C 1
ATOM 929 O O . THR A 1 114 ? 10.476 9.292 -9.252 1.00 86.25 114 THR A O 1
ATOM 932 N N . ARG A 1 115 ? 8.853 9.077 -7.713 1.00 86.56 115 ARG A N 1
ATOM 933 C CA . ARG A 1 115 ? 8.523 7.683 -8.044 1.00 86.56 115 ARG A CA 1
ATOM 934 C C . ARG A 1 115 ? 7.991 7.533 -9.465 1.00 86.56 115 ARG A C 1
ATOM 936 O O . ARG A 1 115 ? 8.368 6.594 -10.157 1.00 86.56 115 ARG A O 1
ATOM 943 N N . VAL A 1 116 ? 7.163 8.475 -9.921 1.00 86.38 116 VAL A N 1
ATOM 944 C CA . VAL A 1 116 ? 6.684 8.512 -11.313 1.00 86.38 116 VAL A CA 1
ATOM 945 C C . VAL A 1 116 ? 7.855 8.656 -12.286 1.00 86.38 116 VAL A C 1
ATOM 947 O O . VAL A 1 116 ? 7.928 7.911 -13.261 1.00 86.38 116 VAL A O 1
ATOM 950 N N . ALA A 1 117 ? 8.786 9.574 -12.015 1.00 90.00 117 ALA A N 1
ATOM 951 C CA . ALA A 1 117 ? 9.970 9.771 -12.846 1.00 90.00 117 ALA A CA 1
ATOM 952 C C . ALA A 1 117 ? 10.880 8.530 -12.868 1.00 90.00 117 ALA A C 1
ATOM 954 O O . ALA A 1 117 ? 11.307 8.117 -13.942 1.00 90.00 117 ALA A O 1
ATOM 955 N N . GLU A 1 118 ? 11.116 7.895 -11.715 1.00 92.25 118 GLU A N 1
ATOM 956 C CA . GLU A 1 118 ? 11.881 6.644 -11.614 1.00 92.25 118 GLU A CA 1
ATOM 957 C C . GLU A 1 118 ? 11.205 5.508 -12.407 1.00 92.25 118 GLU A C 1
ATOM 959 O O . GLU A 1 118 ? 11.871 4.798 -13.152 1.00 92.25 118 GLU A O 1
ATOM 964 N N . CYS A 1 119 ? 9.875 5.369 -12.341 1.00 93.50 119 CYS A N 1
ATOM 965 C CA . CYS A 1 119 ? 9.157 4.368 -13.140 1.00 93.50 119 CYS A CA 1
ATOM 966 C C . CYS A 1 119 ? 9.273 4.628 -14.649 1.00 93.50 119 CYS A C 1
ATOM 968 O O . CYS A 1 119 ? 9.453 3.685 -15.419 1.00 93.50 119 CYS A O 1
ATOM 970 N N . LYS A 1 120 ? 9.180 5.896 -15.079 1.00 94.31 120 LYS A N 1
ATOM 971 C CA . LYS A 1 120 ? 9.371 6.285 -16.487 1.00 94.31 120 LYS A CA 1
ATOM 972 C C . LYS A 1 120 ? 10.799 5.979 -16.952 1.00 94.31 120 LYS A C 1
ATOM 974 O O . LYS A 1 120 ? 10.981 5.425 -18.029 1.00 94.31 120 LYS A O 1
ATOM 979 N N . ALA A 1 121 ? 11.802 6.279 -16.127 1.00 96.38 121 ALA A N 1
ATOM 980 C CA . ALA A 1 121 ? 13.201 5.981 -16.431 1.00 96.38 121 ALA A CA 1
ATOM 981 C C . ALA A 1 121 ? 13.466 4.469 -16.531 1.00 96.38 121 ALA A C 1
ATOM 983 O O . ALA A 1 121 ? 14.120 4.031 -17.474 1.00 96.38 121 ALA A O 1
ATOM 984 N N . ALA A 1 122 ? 12.904 3.669 -15.618 1.00 96.62 122 ALA A N 1
ATOM 985 C CA . ALA A 1 122 ? 12.989 2.210 -15.678 1.00 96.62 122 ALA A CA 1
ATOM 986 C C . ALA A 1 122 ? 12.343 1.655 -16.959 1.00 96.62 122 ALA A C 1
ATOM 988 O O . ALA A 1 122 ? 12.950 0.853 -17.661 1.00 96.62 122 ALA A O 1
ATOM 989 N N . ALA A 1 123 ? 11.142 2.130 -17.310 1.00 96.25 123 ALA A N 1
ATOM 990 C CA . ALA A 1 123 ? 10.468 1.726 -18.543 1.00 96.25 123 ALA A CA 1
ATOM 991 C C . ALA A 1 123 ? 11.268 2.100 -19.795 1.00 96.25 123 ALA A C 1
ATOM 993 O O . ALA A 1 123 ? 11.391 1.288 -20.705 1.00 96.25 123 ALA A O 1
ATOM 994 N N . HIS A 1 124 ? 11.831 3.310 -19.833 1.00 96.56 124 HIS A N 1
ATOM 995 C CA . HIS A 1 124 ? 12.672 3.754 -20.940 1.00 96.56 124 HIS A CA 1
ATOM 996 C C . HIS A 1 124 ? 13.902 2.855 -21.115 1.00 96.56 124 HIS A C 1
ATOM 998 O O . HIS A 1 124 ? 14.190 2.446 -22.232 1.00 96.56 124 HIS A O 1
ATOM 1004 N N . ALA A 1 125 ? 14.604 2.522 -20.026 1.00 96.75 125 ALA A N 1
ATOM 1005 C CA . ALA A 1 125 ? 15.773 1.644 -20.079 1.00 96.75 125 ALA A CA 1
ATOM 1006 C C . ALA A 1 125 ? 15.425 0.248 -20.628 1.00 96.75 125 ALA A C 1
ATOM 1008 O O . ALA A 1 125 ? 16.105 -0.237 -21.528 1.00 96.75 125 ALA A O 1
ATOM 1009 N N . LEU A 1 126 ? 14.325 -0.349 -20.156 1.00 96.62 126 LEU A N 1
ATOM 1010 C CA . LEU A 1 126 ? 13.859 -1.662 -20.622 1.00 96.62 126 LEU A CA 1
ATOM 1011 C C . LEU A 1 126 ? 13.427 -1.643 -22.098 1.00 96.62 126 LEU A C 1
ATOM 1013 O O . LEU A 1 126 ? 13.747 -2.558 -22.847 1.00 96.62 126 LEU A O 1
ATOM 1017 N N . LEU A 1 127 ? 12.719 -0.597 -22.537 1.00 95.69 127 LEU A N 1
ATOM 1018 C CA . LEU A 1 127 ? 12.298 -0.454 -23.937 1.00 95.69 127 LEU A CA 1
ATOM 1019 C C . LEU A 1 127 ? 13.489 -0.222 -24.871 1.00 95.69 127 LEU A C 1
ATOM 1021 O O . LEU A 1 127 ? 13.510 -0.752 -25.980 1.00 95.69 127 LEU A O 1
ATOM 1025 N N . LEU A 1 128 ? 14.480 0.550 -24.423 1.00 94.75 128 LEU A N 1
ATOM 1026 C CA . LEU A 1 128 ? 15.699 0.812 -25.179 1.00 94.75 128 LEU A CA 1
ATOM 1027 C C . LEU A 1 128 ? 16.525 -0.465 -25.387 1.00 94.75 128 LEU A C 1
ATOM 1029 O O . LEU A 1 128 ? 17.049 -0.656 -26.481 1.00 94.75 128 LEU A O 1
ATOM 1033 N N . ALA A 1 129 ? 16.596 -1.348 -24.384 1.00 92.75 129 ALA A N 1
ATOM 1034 C CA . ALA A 1 129 ? 17.304 -2.629 -24.483 1.00 92.75 129 ALA A CA 1
ATOM 1035 C C . ALA A 1 129 ? 16.756 -3.537 -25.607 1.00 92.75 129 ALA A C 1
ATOM 1037 O O . ALA A 1 129 ? 17.509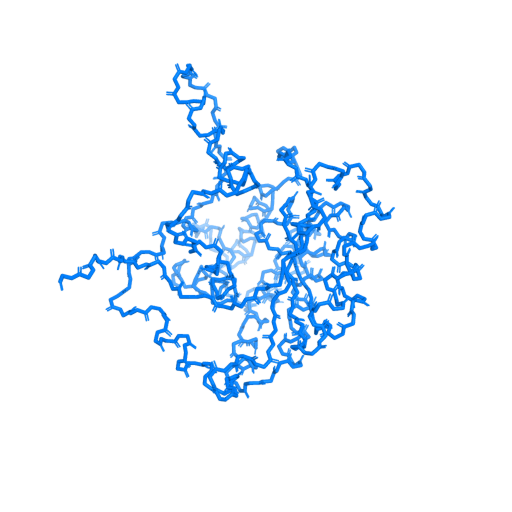 -4.278 -26.232 1.00 92.75 129 ALA A O 1
ATOM 1038 N N . GLU A 1 130 ? 15.469 -3.404 -25.932 1.00 92.50 130 GLU A N 1
ATOM 1039 C CA . GLU A 1 130 ? 14.782 -4.115 -27.023 1.00 92.50 130 GLU A CA 1
ATOM 1040 C C . GLU A 1 130 ? 14.733 -3.312 -28.344 1.00 92.50 130 GLU A C 1
ATOM 1042 O O . GLU A 1 130 ? 14.108 -3.728 -29.321 1.00 92.50 130 GLU A O 1
ATOM 1047 N N . GLY A 1 131 ? 15.356 -2.129 -28.393 1.00 92.50 131 GLY A N 1
ATOM 1048 C CA . GLY A 1 131 ? 15.376 -1.258 -29.574 1.00 92.50 131 GLY A CA 1
ATOM 1049 C C . GLY A 1 131 ? 14.106 -0.421 -29.794 1.00 92.50 131 GLY A C 1
ATOM 1050 O O . GLY A 1 131 ? 13.925 0.158 -30.867 1.00 92.50 131 GLY A O 1
ATOM 1051 N N . TYR A 1 132 ? 13.218 -0.308 -28.801 1.00 91.81 132 TYR A N 1
ATOM 1052 C CA . TYR A 1 132 ? 11.990 0.495 -28.876 1.00 91.81 132 TYR A CA 1
ATOM 1053 C C . TYR A 1 132 ? 12.198 1.961 -28.449 1.00 91.81 132 TYR A C 1
ATOM 1055 O O . TYR A 1 132 ? 11.535 2.458 -27.538 1.00 91.81 132 TYR A O 1
ATOM 1063 N N . GLU A 1 133 ? 13.077 2.691 -29.138 1.00 87.69 133 GLU A N 1
ATOM 1064 C CA . GLU A 1 133 ? 13.481 4.067 -28.776 1.00 87.69 133 GLU A CA 1
ATOM 1065 C C . GLU A 1 133 ? 12.342 5.106 -28.781 1.00 87.69 133 GLU A C 1
ATOM 1067 O O . GLU A 1 133 ? 12.380 6.082 -28.037 1.00 87.69 133 GLU A O 1
ATOM 1072 N N . ASN A 1 134 ? 11.311 4.907 -29.609 1.00 88.19 134 ASN A N 1
ATOM 1073 C CA . ASN A 1 134 ? 10.208 5.865 -29.785 1.00 88.19 134 ASN A CA 1
ATOM 1074 C C . ASN A 1 134 ? 8.934 5.496 -29.002 1.00 88.19 134 ASN A C 1
ATOM 1076 O O . ASN A 1 134 ? 7.895 6.141 -29.166 1.00 88.19 134 ASN A O 1
ATOM 1080 N N . SER A 1 135 ? 8.981 4.440 -28.188 1.00 88.38 135 SER A N 1
ATOM 1081 C CA . SER A 1 135 ? 7.832 3.997 -27.400 1.00 88.38 135 SER A CA 1
ATOM 1082 C C . SER A 1 135 ? 7.609 4.887 -26.178 1.00 88.38 135 SER A C 1
ATOM 1084 O O . SER A 1 135 ? 8.541 5.383 -25.550 1.00 88.38 135 SER A O 1
ATOM 1086 N N . GLU A 1 136 ? 6.344 5.069 -25.801 1.00 91.62 136 GLU A N 1
ATOM 1087 C CA . GLU A 1 136 ? 5.998 5.805 -24.588 1.00 91.62 136 GLU A CA 1
ATOM 1088 C C . GLU A 1 136 ? 6.512 5.055 -23.346 1.00 91.62 136 GLU A C 1
ATOM 1090 O O . GLU A 1 136 ? 6.107 3.917 -23.086 1.00 91.62 136 GLU A O 1
ATOM 1095 N N . ALA A 1 137 ? 7.388 5.710 -22.577 1.00 92.81 137 ALA A N 1
ATOM 1096 C CA . ALA A 1 137 ? 8.107 5.144 -21.437 1.00 92.81 137 ALA A CA 1
ATOM 1097 C C . ALA A 1 137 ? 7.210 4.925 -20.206 1.00 92.81 137 ALA A C 1
ATOM 1099 O O . ALA A 1 137 ? 7.267 5.651 -19.211 1.00 92.81 137 ALA A O 1
ATOM 1100 N N . LEU A 1 138 ? 6.370 3.897 -20.278 1.00 90.12 138 LEU A N 1
ATOM 1101 C CA . LEU A 1 138 ? 5.511 3.433 -19.195 1.00 90.12 138 LEU A CA 1
ATOM 1102 C C . LEU A 1 138 ? 5.748 1.946 -18.962 1.00 90.12 138 LEU A C 1
ATOM 1104 O O . LEU A 1 138 ? 5.771 1.166 -19.908 1.00 90.12 138 LEU A O 1
ATOM 1108 N N . LEU A 1 139 ? 5.840 1.531 -17.697 1.00 89.31 139 LEU A N 1
ATOM 1109 C CA . LEU A 1 139 ? 6.074 0.122 -17.348 1.00 89.31 139 LEU A CA 1
ATOM 1110 C C . LEU A 1 139 ? 4.959 -0.809 -17.856 1.00 89.31 139 LEU A C 1
ATOM 1112 O O . LEU A 1 139 ? 5.211 -1.973 -18.131 1.00 89.31 139 LEU A O 1
ATOM 1116 N N . CYS A 1 140 ? 3.741 -0.296 -18.063 1.00 89.62 140 CYS A N 1
ATOM 1117 C CA . CYS A 1 140 ? 2.642 -1.063 -18.660 1.00 89.62 140 CYS A CA 1
ATOM 1118 C C . CYS A 1 140 ? 2.786 -1.330 -20.163 1.00 89.62 140 CYS A C 1
ATOM 1120 O O . CYS A 1 140 ? 2.042 -2.153 -20.696 1.00 89.62 140 CYS A O 1
ATOM 1122 N N . ASN A 1 141 ? 3.703 -0.632 -20.831 1.00 90.12 141 ASN A N 1
ATOM 1123 C CA . ASN A 1 141 ? 4.048 -0.857 -22.230 1.00 90.12 141 ASN A CA 1
ATOM 1124 C C . ASN A 1 141 ? 5.237 -1.824 -22.382 1.00 90.12 141 ASN A C 1
ATOM 1126 O O . ASN A 1 141 ? 5.585 -2.159 -23.509 1.00 90.12 141 ASN A O 1
ATOM 1130 N N . VAL A 1 142 ? 5.851 -2.267 -21.279 1.00 91.38 142 VAL A N 1
ATOM 1131 C CA . VAL A 1 142 ? 6.951 -3.240 -21.270 1.00 91.38 142 VAL A CA 1
ATOM 1132 C C . VAL A 1 142 ? 6.378 -4.644 -21.088 1.00 91.38 142 VAL A C 1
ATOM 1134 O O . VAL A 1 142 ? 5.561 -4.873 -20.191 1.00 91.38 142 VAL A O 1
ATOM 1137 N N . ASP A 1 143 ? 6.798 -5.587 -21.930 1.00 93.56 143 ASP A N 1
ATOM 1138 C CA . ASP A 1 143 ? 6.405 -6.986 -21.769 1.00 93.56 143 ASP A CA 1
ATOM 1139 C C . ASP A 1 143 ? 7.086 -7.602 -20.528 1.00 93.56 143 ASP A C 1
ATOM 1141 O O . ASP A 1 143 ? 8.267 -7.334 -20.285 1.00 93.56 143 ASP A O 1
ATOM 1145 N N . PRO A 1 144 ? 6.389 -8.430 -19.726 1.00 92.56 144 PRO A N 1
ATOM 1146 C CA . PRO A 1 144 ? 7.011 -9.124 -18.604 1.00 92.56 144 PRO A CA 1
ATOM 1147 C C . PRO A 1 144 ? 8.277 -9.911 -18.968 1.00 92.56 144 PRO A C 1
ATOM 1149 O O . PRO A 1 144 ? 9.199 -9.927 -18.156 1.00 92.56 144 PRO A O 1
ATOM 1152 N N . SER A 1 145 ? 8.363 -10.518 -20.160 1.00 95.44 145 SER A N 1
ATOM 1153 C CA . SER A 1 145 ? 9.569 -11.250 -20.571 1.00 95.44 145 SER A CA 1
ATOM 1154 C C . SER A 1 145 ? 10.755 -10.321 -20.820 1.00 95.44 145 SER A C 1
ATOM 1156 O O . SER A 1 145 ? 11.879 -10.677 -20.486 1.00 95.44 145 SER A O 1
ATOM 1158 N N . THR A 1 146 ? 10.511 -9.119 -21.356 1.00 95.44 146 THR A N 1
ATOM 1159 C CA . THR A 1 146 ? 11.544 -8.080 -21.508 1.00 95.44 146 THR A CA 1
ATOM 1160 C C . THR A 1 146 ? 12.066 -7.636 -20.146 1.00 95.44 146 THR A C 1
ATOM 1162 O O . THR A 1 146 ? 1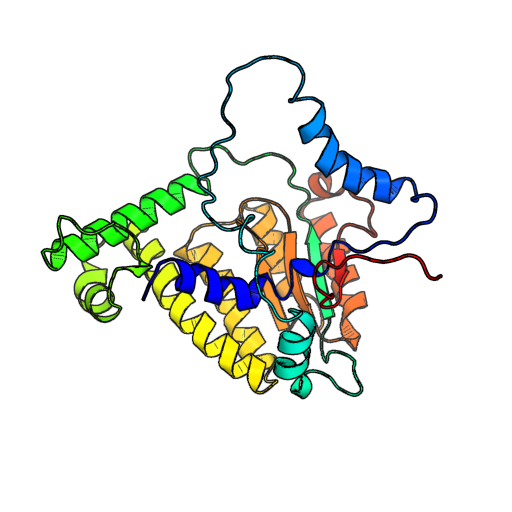3.272 -7.515 -19.952 1.00 95.44 146 THR A O 1
ATOM 1165 N N . TYR A 1 147 ? 11.174 -7.429 -19.172 1.00 96.44 147 TYR A N 1
ATOM 1166 C CA . TYR A 1 147 ? 11.601 -7.124 -17.808 1.00 96.44 147 TYR A CA 1
ATOM 1167 C C . TYR A 1 147 ? 12.452 -8.253 -17.213 1.00 96.44 147 TYR A C 1
ATOM 1169 O O . TYR A 1 147 ? 13.535 -7.984 -16.712 1.00 96.44 147 TYR A O 1
ATOM 1177 N N . GLU A 1 148 ? 12.011 -9.508 -17.314 1.00 95.81 148 GLU A N 1
ATOM 1178 C CA . GLU A 1 148 ? 12.747 -10.664 -16.777 1.00 95.81 148 GLU A CA 1
ATOM 1179 C C . GLU A 1 148 ? 14.119 -10.861 -17.456 1.00 95.81 148 GLU A C 1
ATOM 1181 O O . GLU A 1 148 ? 15.065 -11.302 -16.808 1.00 95.81 148 GLU A O 1
ATOM 1186 N N . ALA A 1 149 ? 14.256 -10.496 -18.736 1.00 96.75 149 ALA A N 1
ATOM 1187 C CA . ALA A 1 149 ? 15.525 -10.565 -19.461 1.00 96.75 149 ALA A CA 1
ATOM 1188 C C . ALA A 1 149 ? 16.519 -9.456 -19.066 1.00 96.75 149 ALA A C 1
ATOM 1190 O O . ALA A 1 149 ? 17.724 -9.704 -19.042 1.00 96.75 149 ALA A O 1
ATOM 1191 N N . HIS A 1 150 ? 16.021 -8.256 -18.744 1.00 96.25 150 HIS A N 1
ATOM 1192 C CA . HIS A 1 150 ? 16.843 -7.049 -18.582 1.00 96.25 150 HIS A CA 1
ATOM 1193 C C . HIS A 1 150 ? 16.805 -6.430 -17.174 1.00 96.25 150 HIS A C 1
ATOM 1195 O O . HIS A 1 150 ? 17.425 -5.393 -16.943 1.00 96.25 150 HIS A O 1
ATOM 1201 N N . GLU A 1 151 ? 16.117 -7.031 -16.195 1.00 92.75 151 GLU A N 1
ATOM 1202 C CA . GLU A 1 151 ? 16.010 -6.467 -14.837 1.00 92.75 151 GLU A CA 1
ATOM 1203 C C . GLU A 1 151 ? 17.375 -6.252 -14.162 1.00 92.75 151 GLU A C 1
ATOM 1205 O O . GLU A 1 151 ? 17.539 -5.297 -13.403 1.00 92.75 151 GLU A O 1
ATOM 1210 N N . GLY A 1 152 ? 18.369 -7.088 -14.486 1.00 95.62 152 GLY A N 1
ATOM 1211 C CA . GLY A 1 152 ? 19.738 -6.981 -13.973 1.00 95.62 152 GLY A CA 1
ATOM 1212 C C . GLY A 1 152 ? 20.553 -5.816 -14.546 1.00 95.62 152 GLY A C 1
ATOM 1213 O O . GLY A 1 152 ? 21.631 -5.524 -14.033 1.00 95.62 152 GLY A O 1
ATOM 1214 N N . GLU A 1 153 ? 20.059 -5.149 -15.590 1.00 95.25 153 GLU A N 1
ATOM 1215 C CA . GLU A 1 153 ? 20.715 -3.998 -16.227 1.00 95.25 153 GLU A CA 1
ATOM 1216 C C . GLU A 1 153 ? 20.248 -2.655 -15.641 1.00 95.25 153 GLU A C 1
ATOM 1218 O O . GLU A 1 153 ? 20.849 -1.609 -15.896 1.00 95.25 153 GLU A O 1
ATOM 1223 N N . LEU A 1 154 ? 19.174 -2.665 -14.846 1.00 96.62 154 LEU A N 1
ATOM 1224 C CA . LEU A 1 154 ? 18.631 -1.465 -14.223 1.00 96.62 154 LEU A CA 1
ATOM 1225 C C . LEU A 1 154 ? 19.505 -0.995 -13.052 1.00 96.62 154 LEU A C 1
ATOM 1227 O O . LEU A 1 154 ? 19.964 -1.782 -12.227 1.00 96.62 154 LEU A O 1
ATOM 1231 N N . GLU A 1 155 ? 19.668 0.325 -12.928 1.00 96.88 155 GLU A N 1
ATOM 1232 C CA . GLU A 1 155 ? 20.225 0.934 -11.714 1.00 96.88 155 GLU A CA 1
ATOM 1233 C C . GLU A 1 155 ? 19.364 0.575 -10.493 1.00 96.88 155 GLU A C 1
ATOM 1235 O O . GLU A 1 155 ? 18.150 0.405 -10.614 1.00 96.88 155 GLU A O 1
ATOM 1240 N N . GLU A 1 156 ? 19.981 0.475 -9.312 1.00 95.69 156 GLU A N 1
ATOM 1241 C CA . GLU A 1 156 ? 19.367 -0.072 -8.097 1.00 95.69 156 GLU A CA 1
ATOM 1242 C C . GLU A 1 156 ? 17.966 0.490 -7.801 1.00 95.69 156 GLU A C 1
ATOM 1244 O O . GLU A 1 156 ? 17.033 -0.270 -7.521 1.00 95.69 156 GLU A O 1
ATOM 1249 N N . ASN A 1 157 ? 17.776 1.811 -7.875 1.00 94.62 157 ASN A N 1
ATOM 1250 C CA . ASN A 1 157 ? 16.476 2.409 -7.571 1.00 94.62 157 ASN A CA 1
ATOM 1251 C C . ASN A 1 157 ? 15.446 2.110 -8.663 1.00 94.62 157 ASN A C 1
ATOM 1253 O O . ASN A 1 157 ? 14.284 1.843 -8.350 1.00 94.62 157 ASN A O 1
ATOM 1257 N N . LEU A 1 158 ? 15.862 2.122 -9.933 1.00 96.81 158 LEU A N 1
ATOM 1258 C CA . LEU A 1 158 ? 15.004 1.778 -11.070 1.00 96.81 158 LEU A CA 1
ATOM 1259 C C . LEU A 1 158 ? 14.572 0.310 -11.015 1.00 96.81 158 LEU A C 1
ATOM 1261 O O . LEU A 1 158 ? 13.387 0.021 -11.200 1.00 96.81 158 LEU A O 1
ATOM 1265 N N . ALA A 1 159 ? 15.503 -0.587 -10.680 1.00 97.44 159 ALA A N 1
ATOM 1266 C CA . ALA A 1 159 ? 15.251 -2.009 -10.480 1.00 97.44 159 ALA A CA 1
ATOM 1267 C C . ALA A 1 159 ? 14.183 -2.219 -9.401 1.00 97.44 159 ALA A C 1
ATOM 1269 O O . ALA A 1 159 ? 13.173 -2.872 -9.653 1.00 97.44 159 ALA A O 1
ATOM 1270 N N . LYS A 1 160 ? 14.317 -1.557 -8.241 1.00 96.44 160 LYS A N 1
ATOM 1271 C CA . LYS A 1 160 ? 13.306 -1.612 -7.170 1.00 96.44 160 LYS A CA 1
ATOM 1272 C C . LYS A 1 160 ? 11.919 -1.142 -7.637 1.00 96.44 160 LYS A C 1
ATOM 1274 O O . LYS A 1 160 ? 10.912 -1.746 -7.261 1.00 96.44 160 LYS A O 1
ATOM 1279 N N . ARG A 1 161 ? 11.827 -0.084 -8.460 1.00 94.94 161 ARG A N 1
ATOM 1280 C CA . ARG A 1 161 ? 10.526 0.405 -8.976 1.00 94.94 161 ARG A CA 1
ATOM 1281 C C . ARG A 1 161 ? 9.899 -0.553 -9.979 1.00 94.94 161 ARG A C 1
ATOM 1283 O O . ARG A 1 161 ? 8.694 -0.797 -9.898 1.00 94.94 161 ARG A O 1
ATOM 1290 N N . ALA A 1 162 ? 10.699 -1.093 -10.894 1.00 94.25 162 ALA A N 1
ATOM 1291 C CA . ALA A 1 162 ? 10.242 -2.085 -11.858 1.00 94.25 162 ALA A CA 1
ATOM 1292 C C . ALA A 1 162 ? 9.797 -3.374 -11.143 1.00 94.25 162 ALA A C 1
ATOM 1294 O O . ALA A 1 162 ? 8.677 -3.836 -11.362 1.00 94.25 162 ALA A O 1
ATOM 1295 N N . GLU A 1 163 ? 10.593 -3.871 -10.192 1.00 96.06 163 GLU A N 1
ATOM 1296 C CA . GLU A 1 163 ? 10.258 -5.036 -9.367 1.00 96.06 163 GLU A CA 1
ATOM 1297 C C . GLU A 1 163 ? 8.931 -4.827 -8.625 1.00 96.06 163 GLU A C 1
ATOM 1299 O O . GLU A 1 163 ? 8.057 -5.700 -8.640 1.00 96.06 163 GLU A O 1
ATOM 1304 N N . HIS A 1 164 ? 8.728 -3.651 -8.014 1.00 93.31 164 HIS A N 1
ATOM 1305 C CA . HIS A 1 164 ? 7.447 -3.310 -7.396 1.00 93.31 164 HIS A CA 1
ATOM 1306 C C . HIS A 1 164 ? 6.298 -3.413 -8.406 1.00 93.31 164 HIS A C 1
ATOM 1308 O O . HIS A 1 164 ? 5.329 -4.119 -8.143 1.00 93.31 164 HIS A O 1
ATOM 1314 N N . TYR A 1 165 ? 6.417 -2.769 -9.570 1.00 93.44 165 TYR A N 1
ATOM 1315 C CA . TYR A 1 165 ? 5.379 -2.750 -10.603 1.00 93.44 165 TYR A CA 1
ATOM 1316 C C . TYR A 1 165 ? 4.995 -4.154 -11.099 1.00 93.44 165 TYR A C 1
ATOM 1318 O O . TYR A 1 165 ? 3.812 -4.519 -11.107 1.00 93.44 165 TYR A O 1
ATOM 1326 N N . PHE A 1 166 ? 5.980 -4.956 -11.511 1.00 92.12 166 PHE A N 1
ATOM 1327 C CA . PHE A 1 166 ? 5.723 -6.272 -12.099 1.00 92.12 166 PHE A CA 1
ATOM 1328 C C . PHE A 1 166 ? 5.249 -7.275 -11.046 1.00 92.12 166 PHE A C 1
ATOM 1330 O O . PHE A 1 166 ? 4.298 -8.025 -11.294 1.00 92.12 166 PHE A O 1
ATOM 1337 N N . SER A 1 167 ? 5.838 -7.256 -9.844 1.00 89.25 167 SER A N 1
ATOM 1338 C CA . SER A 1 167 ? 5.384 -8.116 -8.744 1.00 89.25 167 SER A CA 1
ATOM 1339 C C . SER A 1 167 ? 3.980 -7.741 -8.263 1.00 89.25 167 SER A C 1
ATOM 1341 O O . SER A 1 167 ? 3.166 -8.626 -8.003 1.00 89.25 167 SER A O 1
ATOM 1343 N N . GLU A 1 168 ? 3.647 -6.450 -8.217 1.00 87.94 168 GLU A N 1
ATOM 1344 C CA . GLU A 1 168 ? 2.316 -5.968 -7.847 1.00 87.94 168 GLU A CA 1
ATOM 1345 C C . GLU A 1 168 ? 1.272 -6.336 -8.902 1.00 87.94 168 GLU A C 1
ATOM 1347 O O . GLU A 1 168 ? 0.181 -6.780 -8.556 1.00 87.94 168 GLU A O 1
ATOM 1352 N N . THR A 1 169 ? 1.618 -6.256 -10.189 1.00 85.25 169 THR A N 1
ATOM 1353 C CA . THR A 1 169 ? 0.738 -6.710 -11.277 1.00 85.25 169 THR A CA 1
ATOM 1354 C C . THR A 1 169 ? 0.416 -8.204 -11.144 1.00 85.25 169 THR A C 1
ATOM 1356 O O . THR A 1 169 ? -0.750 -8.598 -11.256 1.00 85.25 169 THR A O 1
ATOM 1359 N N . LYS A 1 170 ? 1.423 -9.034 -10.825 1.00 86.19 170 LYS A N 1
ATOM 1360 C CA . LYS A 1 170 ? 1.241 -10.467 -10.531 1.00 86.19 170 LYS A CA 1
ATOM 1361 C C . LYS A 1 170 ? 0.369 -10.672 -9.276 1.00 86.19 170 LYS A C 1
ATOM 1363 O O . LYS A 1 170 ? -0.541 -11.502 -9.307 1.00 86.19 170 LYS A O 1
ATOM 1368 N N . ARG A 1 171 ? 0.587 -9.905 -8.197 1.00 88.94 171 ARG A N 1
ATOM 1369 C CA . ARG A 1 171 ? -0.220 -9.976 -6.959 1.00 88.94 171 ARG A CA 1
ATOM 1370 C C . ARG A 1 171 ? -1.679 -9.606 -7.195 1.00 88.94 171 ARG A C 1
ATOM 1372 O O . ARG A 1 171 ? -2.545 -10.356 -6.776 1.00 88.94 171 ARG A O 1
ATOM 1379 N N . VAL A 1 172 ? -1.965 -8.528 -7.926 1.00 80.00 172 VAL A N 1
ATOM 1380 C CA . VAL A 1 172 ? -3.343 -8.090 -8.214 1.00 80.00 172 VAL A CA 1
ATOM 1381 C C . VAL A 1 172 ? -4.147 -9.174 -8.935 1.00 80.00 172 VAL A C 1
ATOM 1383 O O . VAL A 1 172 ? -5.316 -9.388 -8.607 1.00 80.00 172 VAL A O 1
ATOM 1386 N N . ALA A 1 173 ? -3.534 -9.884 -9.887 1.00 79.00 173 ALA A N 1
ATOM 1387 C CA . ALA A 1 173 ? -4.187 -11.007 -10.558 1.00 79.00 173 ALA A CA 1
ATOM 1388 C C . ALA A 1 173 ? -4.540 -12.129 -9.566 1.00 79.00 173 ALA A C 1
ATOM 1390 O O . ALA A 1 173 ? -5.689 -12.562 -9.528 1.00 79.00 173 ALA A O 1
ATOM 1391 N N . LYS A 1 174 ? -3.591 -12.523 -8.705 1.00 81.94 174 LYS A N 1
ATOM 1392 C CA . LYS A 1 174 ? -3.820 -13.531 -7.657 1.00 81.94 174 LYS A CA 1
ATOM 1393 C C . LYS A 1 174 ? -4.866 -13.084 -6.633 1.00 81.94 174 LYS A C 1
ATOM 1395 O O . LYS A 1 174 ? -5.733 -13.872 -6.274 1.00 81.94 174 LYS A O 1
ATOM 1400 N N . SER A 1 175 ? -4.831 -11.820 -6.203 1.00 78.69 175 SER A N 1
ATOM 1401 C CA . SER A 1 175 ? -5.774 -11.271 -5.223 1.00 78.69 175 SER A CA 1
ATOM 1402 C C . SER A 1 175 ? -7.193 -11.290 -5.765 1.00 78.69 175 SER A C 1
ATOM 1404 O O . SER A 1 175 ? -8.113 -11.616 -5.030 1.00 78.69 175 SER A O 1
ATOM 1406 N N . ARG A 1 176 ? -7.385 -10.987 -7.056 1.00 78.19 176 ARG A N 1
ATOM 1407 C CA . ARG A 1 176 ? -8.700 -11.090 -7.702 1.00 78.19 176 ARG A CA 1
ATOM 1408 C C . ARG A 1 176 ? -9.244 -12.517 -7.627 1.00 78.19 176 ARG A C 1
ATOM 1410 O O . ARG A 1 176 ? -10.425 -12.691 -7.342 1.00 78.19 176 ARG A O 1
ATOM 1417 N N . ASP A 1 177 ? -8.402 -13.508 -7.892 1.00 77.44 177 ASP A N 1
ATOM 1418 C CA . ASP A 1 177 ? -8.820 -14.907 -7.927 1.00 77.44 177 ASP A CA 1
ATOM 1419 C C . ASP A 1 177 ? -9.099 -15.432 -6.501 1.00 77.44 177 ASP A C 1
ATOM 1421 O O . ASP A 1 177 ? -10.149 -16.027 -6.264 1.00 77.44 177 ASP A O 1
ATOM 1425 N N . ALA A 1 178 ? -8.240 -15.107 -5.524 1.00 77.75 178 ALA A N 1
ATOM 1426 C CA . ALA A 1 178 ? -8.458 -15.415 -4.104 1.00 77.75 178 ALA A CA 1
ATOM 1427 C C . ALA A 1 178 ? -9.747 -14.772 -3.565 1.00 77.75 178 ALA A C 1
ATOM 1429 O O . ALA A 1 178 ? -10.563 -15.432 -2.917 1.00 77.75 178 ALA A O 1
ATOM 1430 N N . TRP A 1 179 ? -9.967 -13.500 -3.907 1.00 77.88 179 TRP A N 1
ATOM 1431 C CA . TRP A 1 179 ? -11.163 -12.750 -3.539 1.00 77.88 179 TRP A CA 1
ATOM 1432 C C . TRP A 1 179 ? -12.437 -13.368 -4.122 1.00 77.88 179 TRP A C 1
ATOM 1434 O O . TRP A 1 179 ? -13.409 -13.567 -3.396 1.00 77.88 179 TRP A O 1
ATOM 1444 N N . ALA A 1 180 ? -12.433 -13.729 -5.410 1.00 74.12 180 ALA A N 1
ATOM 1445 C CA . ALA A 1 180 ? -13.582 -14.355 -6.067 1.00 74.12 180 ALA A CA 1
ATOM 1446 C C . ALA A 1 180 ? -13.962 -15.702 -5.422 1.00 74.12 180 ALA A C 1
ATOM 1448 O O . ALA A 1 180 ? -15.146 -16.016 -5.273 1.00 74.12 180 ALA A O 1
ATOM 1449 N N . CYS A 1 181 ? -12.964 -16.470 -4.983 1.00 76.81 181 CYS A N 1
ATOM 1450 C CA . CYS A 1 181 ? -13.152 -17.737 -4.274 1.00 76.81 181 CYS A CA 1
ATOM 1451 C C . CYS A 1 181 ? -13.550 -17.572 -2.797 1.00 76.81 181 CYS A C 1
ATOM 1453 O O . CYS A 1 181 ? -13.812 -18.568 -2.128 1.00 76.81 181 CYS A O 1
ATOM 1455 N N . GLY A 1 182 ? -13.592 -16.343 -2.276 1.00 74.88 182 GLY A N 1
ATOM 1456 C CA . GLY A 1 182 ? -13.876 -16.073 -0.870 1.00 74.88 182 GLY A CA 1
ATOM 1457 C C . GLY A 1 182 ? -12.740 -16.444 0.090 1.00 74.88 182 GLY A C 1
ATOM 1458 O O . GLY A 1 182 ? -12.967 -16.518 1.297 1.00 74.88 182 GLY A O 1
ATOM 1459 N N . ASN A 1 183 ? -11.523 -16.678 -0.416 1.00 81.88 183 ASN A N 1
ATOM 1460 C CA . ASN A 1 183 ? -10.365 -17.005 0.412 1.00 81.88 183 ASN A CA 1
ATOM 1461 C C . ASN A 1 183 ? -9.736 -15.722 0.980 1.00 81.88 183 ASN A C 1
ATOM 1463 O O . ASN A 1 183 ? -8.827 -15.135 0.388 1.00 81.88 183 ASN A O 1
ATOM 1467 N N . LEU A 1 184 ? -10.255 -15.278 2.126 1.00 79.56 184 LEU A N 1
ATOM 1468 C CA . LEU A 1 184 ? -9.788 -14.071 2.812 1.00 79.56 184 LEU A CA 1
ATOM 1469 C C . LEU A 1 184 ? -8.380 -14.203 3.400 1.00 79.56 184 LEU A C 1
ATOM 1471 O O . LEU A 1 184 ? -7.729 -13.184 3.595 1.00 79.56 184 LEU A O 1
ATOM 1475 N N . GLU A 1 185 ? -7.904 -15.418 3.672 1.00 83.81 185 GLU A N 1
ATOM 1476 C CA . GLU A 1 185 ? -6.563 -15.642 4.219 1.00 83.81 185 GLU A CA 1
ATOM 1477 C C . GLU A 1 185 ? -5.489 -15.460 3.137 1.00 83.81 185 GLU A C 1
ATOM 1479 O O . GLU A 1 185 ? -4.562 -14.671 3.319 1.00 83.81 185 GLU A O 1
ATOM 1484 N N . ASP A 1 186 ? -5.672 -16.082 1.966 1.00 85.00 186 ASP A N 1
ATOM 1485 C CA . ASP A 1 186 ? -4.775 -15.884 0.815 1.00 85.00 186 ASP A CA 1
ATOM 1486 C C . ASP A 1 186 ? -4.828 -14.439 0.311 1.00 85.00 186 ASP A C 1
ATOM 1488 O O . ASP A 1 186 ? -3.805 -13.851 -0.049 1.00 85.00 186 ASP A O 1
ATOM 1492 N N . PHE A 1 187 ? -6.030 -13.852 0.285 1.00 83.25 187 PHE A N 1
ATOM 1493 C CA . PHE A 1 187 ? -6.191 -12.434 -0.012 1.00 83.25 187 PHE A CA 1
ATOM 1494 C C . PHE A 1 187 ? -5.387 -11.589 0.989 1.00 83.25 187 PHE A C 1
ATOM 1496 O O . PHE A 1 187 ? -4.519 -10.833 0.545 1.00 83.25 187 PHE A O 1
ATOM 1503 N N . GLY A 1 188 ? -5.598 -11.869 2.287 1.00 84.88 188 GLY A N 1
ATOM 1504 C CA . GLY A 1 188 ? -4.816 -11.476 3.470 1.00 84.88 188 GLY A CA 1
ATOM 1505 C C . GLY A 1 188 ? -3.325 -11.295 3.188 1.00 84.88 188 GLY A C 1
ATOM 1506 O O . GLY A 1 188 ? -2.676 -10.241 3.306 1.00 84.88 188 GLY A O 1
ATOM 1507 N N . GLN A 1 189 ? -2.744 -12.419 2.805 1.00 87.69 189 GLN A N 1
ATOM 1508 C CA . GLN A 1 189 ? -1.323 -12.521 2.569 1.00 87.69 189 GLN A CA 1
ATOM 1509 C C . GLN A 1 189 ? -0.875 -11.643 1.390 1.00 87.69 189 GLN A C 1
ATOM 1511 O O . GLN A 1 189 ? 0.126 -10.929 1.498 1.00 87.69 189 GLN A O 1
ATOM 1516 N N . LEU A 1 190 ? -1.626 -11.636 0.286 1.00 86.38 190 LEU A N 1
ATOM 1517 C CA . LEU A 1 190 ? -1.266 -10.891 -0.924 1.00 86.38 190 LEU A CA 1
ATOM 1518 C C . LEU A 1 190 ? -1.292 -9.369 -0.721 1.00 86.38 190 LEU A C 1
ATOM 1520 O O . LEU A 1 190 ? -0.434 -8.662 -1.261 1.00 86.38 190 LEU A O 1
ATOM 1524 N N . ILE A 1 191 ? -2.233 -8.833 0.061 1.00 84.38 191 ILE A N 1
ATOM 1525 C CA . ILE A 1 191 ? -2.249 -7.396 0.387 1.00 84.38 191 ILE A CA 1
ATOM 1526 C C . ILE A 1 191 ? -1.123 -7.051 1.355 1.00 84.38 191 ILE A C 1
ATOM 1528 O O . ILE A 1 191 ? -0.501 -6.000 1.199 1.00 84.38 191 ILE A O 1
ATOM 1532 N N . SER A 1 192 ? -0.812 -7.933 2.308 1.00 86.31 192 SER A N 1
ATOM 1533 C CA . SER A 1 192 ? 0.332 -7.747 3.207 1.00 86.31 192 SER A CA 1
ATOM 1534 C C . SER A 1 192 ? 1.654 -7.703 2.428 1.00 86.31 192 SER A C 1
ATOM 1536 O O . SER A 1 192 ? 2.492 -6.829 2.657 1.00 86.31 192 SER A O 1
ATOM 1538 N N . GLU A 1 193 ? 1.832 -8.593 1.447 1.00 89.75 193 GLU A N 1
ATOM 1539 C CA . GLU A 1 193 ? 2.978 -8.584 0.528 1.00 89.75 193 GLU A CA 1
ATOM 1540 C C . GLU A 1 193 ? 3.021 -7.313 -0.334 1.00 89.75 193 GLU A C 1
ATOM 1542 O O . GLU A 1 193 ? 4.092 -6.734 -0.531 1.00 89.75 193 GLU A O 1
ATOM 1547 N N . SER A 1 194 ? 1.862 -6.840 -0.806 1.00 87.25 194 SER A N 1
ATOM 1548 C CA . SER A 1 194 ? 1.732 -5.558 -1.510 1.00 87.25 194 SER A CA 1
ATOM 1549 C C . SER A 1 194 ? 2.163 -4.382 -0.627 1.00 87.25 194 SER A C 1
ATOM 1551 O O . SER A 1 194 ? 2.989 -3.572 -1.051 1.00 87.25 194 SER A O 1
ATOM 1553 N N . GLY A 1 195 ? 1.694 -4.327 0.625 1.00 86.88 195 GLY A N 1
ATOM 1554 C CA . GLY A 1 195 ? 2.064 -3.303 1.603 1.00 86.88 195 GLY A CA 1
ATOM 1555 C C . GLY A 1 195 ? 3.568 -3.269 1.883 1.00 86.88 195 GLY A C 1
ATOM 1556 O O . GLY A 1 195 ? 4.177 -2.200 1.827 1.00 86.88 195 GLY A O 1
ATOM 1557 N N . ARG A 1 196 ? 4.195 -4.436 2.089 1.00 90.94 196 ARG A N 1
ATOM 1558 C CA . ARG A 1 196 ? 5.659 -4.550 2.230 1.00 90.94 196 ARG A CA 1
ATOM 1559 C C . ARG A 1 196 ? 6.388 -4.086 0.976 1.00 90.94 196 ARG A C 1
ATOM 1561 O O . ARG A 1 196 ? 7.301 -3.280 1.069 1.00 90.94 196 ARG A O 1
ATOM 1568 N N . SER A 1 197 ? 5.941 -4.508 -0.207 1.00 91.00 197 SER A N 1
ATOM 1569 C CA . SER A 1 197 ? 6.541 -4.069 -1.470 1.00 91.00 197 SER A CA 1
ATOM 1570 C C . SER A 1 197 ? 6.441 -2.550 -1.656 1.00 91.00 197 SER A C 1
ATOM 1572 O O . SER A 1 197 ? 7.392 -1.925 -2.121 1.00 91.00 197 SER A O 1
ATOM 1574 N N . SER A 1 198 ? 5.334 -1.925 -1.247 1.00 88.81 198 SER A N 1
ATOM 1575 C CA . SER A 1 198 ? 5.197 -0.466 -1.245 1.00 88.81 198 SER A CA 1
ATOM 1576 C C . SER A 1 198 ? 6.228 0.229 -0.343 1.00 88.81 198 SER A C 1
ATOM 1578 O O . SER A 1 198 ? 6.711 1.304 -0.699 1.00 88.81 198 SER A O 1
ATOM 1580 N N . ILE A 1 199 ? 6.596 -0.374 0.788 1.00 90.06 199 ILE A N 1
ATOM 1581 C CA . ILE A 1 199 ? 7.589 0.178 1.721 1.00 90.06 199 ILE A CA 1
ATOM 1582 C C . ILE A 1 199 ? 9.015 -0.112 1.240 1.00 90.06 199 ILE A C 1
ATOM 1584 O O . ILE A 1 199 ? 9.814 0.809 1.120 1.00 90.06 199 ILE A O 1
ATOM 1588 N N . ASP A 1 200 ? 9.329 -1.359 0.900 1.00 92.56 200 ASP A N 1
ATOM 1589 C CA . ASP A 1 200 ? 10.710 -1.798 0.665 1.00 92.56 200 ASP A CA 1
ATOM 1590 C C . ASP A 1 200 ? 11.173 -1.560 -0.778 1.00 92.56 200 ASP A C 1
ATOM 1592 O O . ASP A 1 200 ? 12.331 -1.230 -1.031 1.00 92.56 200 ASP A O 1
ATOM 1596 N N . LYS A 1 201 ? 10.269 -1.749 -1.748 1.00 92.81 201 LYS A N 1
ATOM 1597 C CA . LYS A 1 201 ? 10.581 -1.691 -3.187 1.00 92.81 201 LYS A CA 1
ATOM 1598 C C . LYS A 1 201 ? 10.126 -0.386 -3.814 1.00 92.81 201 LYS A C 1
ATOM 1600 O O . LYS A 1 201 ? 10.854 0.218 -4.594 1.00 92.81 201 LYS A O 1
ATOM 1605 N N . TYR A 1 202 ? 8.944 0.101 -3.454 1.00 90.25 202 TYR A N 1
ATOM 1606 C CA . TYR A 1 202 ? 8.486 1.412 -3.909 1.00 90.25 202 TYR A CA 1
ATOM 1607 C C . TYR A 1 202 ? 8.971 2.556 -3.013 1.00 90.25 202 TYR A C 1
ATOM 1609 O O . TYR A 1 202 ? 8.871 3.713 -3.415 1.00 90.25 202 TYR A O 1
ATOM 1617 N N . GLU A 1 203 ? 9.504 2.262 -1.821 1.00 89.50 203 GLU A N 1
ATOM 1618 C CA . GLU A 1 203 ? 10.018 3.258 -0.870 1.00 89.50 203 GLU A CA 1
ATOM 1619 C C . GLU A 1 203 ? 9.049 4.429 -0.685 1.00 89.50 203 GLU A C 1
ATOM 1621 O O . GLU A 1 203 ? 9.418 5.607 -0.798 1.00 89.50 203 GLU A O 1
ATOM 1626 N N . CYS A 1 204 ? 7.776 4.088 -0.482 1.00 83.81 204 CYS A N 1
ATOM 1627 C CA . CYS A 1 204 ? 6.740 5.019 -0.062 1.00 83.81 204 CYS A CA 1
ATOM 1628 C C . CYS A 1 204 ? 6.380 4.771 1.406 1.00 83.81 204 CYS A C 1
ATOM 1630 O O . CYS A 1 204 ? 6.670 3.715 1.962 1.00 83.81 204 CYS A O 1
ATOM 1632 N N . GLY A 1 205 ? 5.750 5.759 2.037 1.00 81.00 205 GLY A N 1
ATOM 1633 C CA . GLY A 1 205 ? 5.561 5.766 3.486 1.00 81.00 205 GLY A CA 1
ATOM 1634 C C . GLY A 1 205 ? 6.437 6.815 4.153 1.00 81.00 205 GLY A C 1
ATOM 1635 O O . GLY A 1 205 ? 7.636 6.903 3.897 1.00 81.00 205 GLY A O 1
ATOM 1636 N N . SER A 1 206 ? 5.837 7.629 5.018 1.00 84.94 206 SER A N 1
ATOM 1637 C CA . SER A 1 206 ? 6.606 8.324 6.050 1.00 84.94 206 SER A CA 1
ATOM 1638 C C . SER A 1 206 ? 6.887 7.367 7.211 1.00 84.94 206 SER A C 1
ATOM 1640 O O . SER A 1 206 ? 6.246 6.319 7.331 1.00 84.94 206 SER A O 1
ATOM 1642 N N . LYS A 1 207 ? 7.809 7.743 8.102 1.00 89.50 207 LYS A N 1
ATOM 1643 C CA . LYS A 1 207 ? 8.113 6.972 9.315 1.00 89.50 207 LYS A CA 1
ATOM 1644 C C . LYS A 1 207 ? 6.844 6.653 10.117 1.00 89.50 207 LYS A C 1
ATOM 1646 O O . LYS A 1 207 ? 6.667 5.537 10.589 1.00 89.50 207 LYS A O 1
ATOM 1651 N N . GLU A 1 208 ? 5.959 7.630 10.250 1.00 91.12 208 GLU A N 1
ATOM 1652 C CA . GLU A 1 208 ? 4.744 7.538 11.058 1.00 91.12 208 GLU A CA 1
ATOM 1653 C C . GLU A 1 208 ? 3.672 6.685 10.369 1.00 91.12 208 GLU A C 1
ATOM 1655 O O . GLU A 1 208 ? 2.994 5.903 11.030 1.00 91.12 208 GLU A O 1
ATOM 1660 N N . MET A 1 209 ? 3.576 6.747 9.033 1.00 89.12 209 MET A N 1
ATOM 1661 C CA . MET A 1 209 ? 2.721 5.839 8.257 1.00 89.12 209 MET A CA 1
ATOM 1662 C C . MET A 1 209 ? 3.185 4.384 8.390 1.00 89.12 209 MET A C 1
ATOM 1664 O O . MET A 1 209 ? 2.357 3.510 8.635 1.00 89.12 209 MET A O 1
ATOM 1668 N N . ILE A 1 210 ? 4.493 4.124 8.268 1.00 93.19 210 ILE A N 1
ATOM 1669 C CA . ILE A 1 210 ? 5.066 2.779 8.441 1.00 93.19 210 ILE A CA 1
ATOM 1670 C C . ILE A 1 210 ? 4.781 2.266 9.856 1.00 93.19 210 ILE A C 1
ATOM 1672 O O . ILE A 1 210 ? 4.311 1.145 10.019 1.00 93.19 210 ILE A O 1
ATOM 1676 N N . GLN A 1 211 ? 4.962 3.110 10.874 1.00 95.31 211 GLN A N 1
ATOM 1677 C CA . GLN A 1 211 ? 4.666 2.742 12.256 1.00 95.31 211 GLN A CA 1
ATOM 1678 C C . GLN A 1 211 ? 3.178 2.419 12.477 1.00 95.31 211 GLN A C 1
ATOM 1680 O O . GLN A 1 211 ? 2.857 1.446 13.157 1.00 95.31 211 GLN A O 1
ATOM 1685 N N . LEU A 1 212 ? 2.261 3.193 11.883 1.00 95.44 212 LEU A N 1
ATOM 1686 C CA . LEU A 1 212 ? 0.825 2.902 11.936 1.00 95.44 212 LEU A CA 1
ATOM 1687 C C . LEU A 1 212 ? 0.487 1.565 11.261 1.00 95.44 212 LEU A C 1
ATOM 1689 O O . LEU A 1 212 ? -0.298 0.780 11.793 1.00 95.44 212 LEU A O 1
ATOM 1693 N N . TYR A 1 213 ? 1.094 1.296 10.107 1.00 94.62 213 TYR A N 1
ATOM 1694 C CA . TYR A 1 213 ? 0.962 0.028 9.395 1.00 94.62 213 TYR A CA 1
ATOM 1695 C C . TYR A 1 213 ? 1.449 -1.159 10.243 1.00 94.62 213 TYR A C 1
ATOM 1697 O O . TYR A 1 213 ? 0.731 -2.147 10.384 1.00 94.62 213 TYR A O 1
ATOM 1705 N N . GLU A 1 214 ? 2.615 -1.050 10.883 1.00 96.12 214 GLU A N 1
ATOM 1706 C CA . GLU A 1 214 ? 3.143 -2.097 11.767 1.00 96.12 214 GLU A CA 1
ATOM 1707 C C . GLU A 1 214 ? 2.260 -2.343 12.997 1.00 96.12 214 GLU A C 1
ATOM 1709 O O . GLU A 1 214 ? 2.157 -3.477 13.468 1.00 96.12 214 GLU A O 1
ATOM 1714 N N . ILE A 1 215 ? 1.626 -1.295 13.532 1.00 97.94 215 ILE A N 1
ATOM 1715 C CA . ILE A 1 215 ? 0.663 -1.412 14.634 1.00 97.94 215 ILE A CA 1
ATOM 1716 C C . ILE A 1 215 ? -0.599 -2.141 14.168 1.00 97.94 215 ILE A C 1
ATOM 1718 O O . ILE A 1 215 ? -1.067 -3.039 14.866 1.00 97.94 215 ILE A O 1
ATOM 1722 N N . LEU A 1 216 ? -1.126 -1.814 12.983 1.00 96.56 216 LEU A N 1
ATOM 1723 C CA . LEU A 1 216 ? -2.287 -2.503 12.412 1.00 96.56 216 LEU A CA 1
ATOM 1724 C C . LEU A 1 216 ? -2.041 -4.003 12.246 1.00 96.56 216 LEU A C 1
ATOM 1726 O O . LEU A 1 216 ? -2.897 -4.793 12.630 1.00 96.56 216 LEU A O 1
ATOM 1730 N N . LEU A 1 217 ? -0.863 -4.402 11.758 1.00 94.94 217 LEU A N 1
ATOM 1731 C CA . LEU A 1 217 ? -0.509 -5.818 11.598 1.00 94.94 217 LEU A CA 1
ATOM 1732 C C . LEU A 1 217 ? -0.463 -6.604 12.918 1.00 94.94 217 LEU A C 1
ATOM 1734 O O . LEU A 1 217 ? -0.547 -7.828 12.904 1.00 94.94 217 LEU A O 1
ATOM 1738 N N . LYS A 1 218 ? -0.306 -5.924 14.058 1.00 97.06 218 LYS A N 1
ATOM 1739 C CA . LYS A 1 218 ? -0.299 -6.545 15.393 1.00 97.06 218 LYS A CA 1
ATOM 1740 C C . LYS A 1 218 ? -1.688 -6.576 16.034 1.00 97.06 218 LYS A C 1
ATOM 1742 O O . LYS A 1 218 ? -1.845 -7.164 17.103 1.00 97.06 218 LYS A O 1
ATOM 1747 N N . ALA A 1 219 ? -2.676 -5.916 15.432 1.00 97.75 219 ALA A N 1
ATOM 1748 C CA . ALA A 1 219 ? -3.995 -5.781 16.022 1.00 97.75 219 ALA A CA 1
ATOM 1749 C C . ALA A 1 219 ? -4.782 -7.108 15.955 1.00 97.75 219 ALA A C 1
ATOM 1751 O O . ALA A 1 219 ? -4.683 -7.843 14.970 1.00 97.75 219 ALA A O 1
ATOM 1752 N N . PRO A 1 220 ? -5.593 -7.433 16.980 1.00 97.19 220 PRO A N 1
ATOM 1753 C CA . PRO A 1 220 ? -6.328 -8.695 17.027 1.00 97.19 220 PRO A CA 1
ATOM 1754 C C . PRO A 1 220 ? -7.237 -8.910 15.813 1.00 97.19 220 PRO A C 1
ATOM 1756 O O . PRO A 1 220 ? -8.049 -8.050 15.485 1.00 97.19 220 PRO A O 1
ATOM 1759 N N . GLY A 1 221 ? -7.147 -10.082 15.184 1.00 93.94 221 GLY A N 1
ATOM 1760 C CA . GLY A 1 221 ? -8.022 -10.471 14.075 1.00 93.94 221 GLY A CA 1
ATOM 1761 C C . GLY A 1 221 ? -7.818 -9.680 12.781 1.00 93.94 221 GLY A C 1
ATOM 1762 O O . GLY A 1 221 ? -8.640 -9.814 11.878 1.00 93.94 221 GLY A O 1
ATOM 1763 N N . VAL A 1 222 ? -6.772 -8.852 12.680 1.00 93.25 222 VAL A N 1
ATOM 1764 C CA . VAL A 1 222 ? -6.366 -8.247 11.407 1.00 93.25 222 VAL A CA 1
ATOM 1765 C C . VAL A 1 222 ? -5.736 -9.326 10.533 1.00 93.25 222 VAL A C 1
ATOM 1767 O O . VAL A 1 222 ? -4.766 -9.963 10.934 1.00 93.25 222 VAL A O 1
ATOM 1770 N N . TYR A 1 223 ? -6.295 -9.521 9.340 1.00 88.69 223 TYR A N 1
ATOM 1771 C CA . TYR A 1 223 ? -5.725 -10.402 8.322 1.00 88.69 223 TYR A CA 1
ATOM 1772 C C . TYR A 1 223 ? -4.528 -9.734 7.640 1.00 88.69 223 TYR A C 1
ATOM 1774 O O . TYR A 1 223 ? -3.534 -10.383 7.333 1.00 88.69 223 TYR A O 1
ATOM 1782 N N . GLU A 1 224 ? -4.627 -8.423 7.408 1.00 89.06 224 GLU A N 1
ATOM 1783 C CA . GLU A 1 224 ? -3.679 -7.661 6.598 1.00 89.06 224 GLU A CA 1
ATOM 1784 C C . GLU A 1 224 ? -3.830 -6.156 6.816 1.00 89.06 224 GLU A C 1
ATOM 1786 O O . GLU A 1 224 ? -4.894 -5.673 7.213 1.00 89.06 224 GLU A O 1
ATOM 1791 N N . ALA A 1 225 ? -2.791 -5.402 6.463 1.00 90.44 225 ALA A N 1
ATOM 1792 C CA . ALA A 1 225 ? -2.839 -3.950 6.389 1.00 90.44 225 ALA A CA 1
ATOM 1793 C C . ALA A 1 225 ? -2.068 -3.434 5.169 1.00 90.44 225 ALA A C 1
ATOM 1795 O O . ALA A 1 225 ? -1.224 -4.132 4.614 1.00 90.44 225 ALA A O 1
ATOM 1796 N N . ARG A 1 226 ? -2.338 -2.195 4.753 1.00 87.75 226 ARG A N 1
ATOM 1797 C CA . ARG A 1 226 ? -1.534 -1.450 3.771 1.00 87.75 226 ARG A CA 1
ATOM 1798 C C . ARG A 1 226 ? -1.816 0.045 3.842 1.00 87.75 226 ARG A C 1
ATOM 1800 O O . ARG A 1 226 ? -2.782 0.483 4.464 1.00 87.75 226 ARG A O 1
ATOM 1807 N N . PHE A 1 227 ? -1.021 0.844 3.140 1.00 83.50 227 PHE A N 1
ATOM 1808 C CA . PHE A 1 227 ? -1.353 2.250 2.912 1.00 83.50 227 PHE A CA 1
ATOM 1809 C C . PHE A 1 227 ? -2.558 2.399 1.979 1.00 83.50 227 PHE A C 1
ATOM 1811 O O . PHE A 1 227 ? -2.703 1.650 1.008 1.00 83.50 227 PHE A O 1
ATOM 1818 N N . SER A 1 228 ? -3.385 3.410 2.251 1.00 75.62 228 SER A N 1
ATOM 1819 C CA . SER A 1 228 ? -4.410 3.892 1.326 1.00 75.62 228 SER A CA 1
ATOM 1820 C C . SER A 1 228 ? -3.907 5.145 0.605 1.00 75.62 228 SER A C 1
ATOM 1822 O O . SER A 1 228 ? -3.373 6.069 1.224 1.00 75.62 228 SER A O 1
ATOM 1824 N N . GLY A 1 229 ? -4.080 5.199 -0.716 1.00 68.25 229 GLY A N 1
ATOM 1825 C CA . GLY A 1 229 ? -3.597 6.304 -1.547 1.00 68.25 229 GLY A CA 1
ATOM 1826 C C . GLY A 1 229 ? -2.076 6.304 -1.757 1.00 68.25 229 GLY A C 1
ATOM 1827 O O . GLY A 1 229 ? -1.438 5.260 -1.820 1.00 68.25 229 GLY A O 1
ATOM 1828 N N . ALA A 1 230 ? -1.478 7.491 -1.898 1.00 67.06 230 ALA A N 1
ATOM 1829 C CA . ALA A 1 230 ? -0.079 7.646 -2.321 1.00 67.06 230 ALA A CA 1
ATOM 1830 C C . ALA A 1 230 ? 0.979 7.230 -1.270 1.00 67.06 230 ALA A C 1
ATOM 1832 O O . ALA A 1 230 ? 2.169 7.360 -1.538 1.00 67.06 230 ALA A O 1
ATOM 1833 N N . GLY A 1 231 ? 0.581 6.815 -0.062 1.00 65.38 231 GLY A N 1
ATOM 1834 C CA . GLY A 1 231 ? 1.484 6.336 0.998 1.00 65.38 231 GLY A CA 1
ATOM 1835 C C . GLY A 1 231 ? 2.273 7.416 1.752 1.00 65.38 231 GLY A C 1
ATOM 1836 O O . GLY A 1 231 ? 2.776 7.171 2.837 1.00 65.38 231 GLY A O 1
ATOM 1837 N N . PHE A 1 232 ? 2.350 8.640 1.235 1.00 67.38 232 PHE A N 1
ATOM 1838 C CA . PHE A 1 232 ? 3.129 9.735 1.836 1.00 67.38 232 PHE A CA 1
ATOM 1839 C C . PHE A 1 232 ? 2.392 10.539 2.926 1.00 67.38 232 PHE A C 1
ATOM 1841 O O . PHE A 1 232 ? 2.999 11.359 3.608 1.00 67.38 232 PHE A O 1
ATOM 1848 N N . ARG A 1 233 ? 1.076 10.343 3.054 1.00 75.38 233 ARG A N 1
ATOM 1849 C CA . ARG A 1 233 ? 0.185 10.888 4.093 1.00 75.38 233 ARG A CA 1
ATOM 1850 C C . ARG A 1 233 ? -1.113 10.078 4.108 1.00 75.38 233 ARG A C 1
ATOM 1852 O O . ARG A 1 233 ? -1.320 9.245 3.227 1.00 75.38 233 ARG A O 1
ATOM 1859 N N . GLY A 1 234 ? -2.032 10.428 5.005 1.00 80.44 234 GLY A N 1
ATOM 1860 C CA . GLY A 1 234 ? -3.409 9.943 4.956 1.00 80.44 234 GLY A CA 1
ATOM 1861 C C . GLY A 1 234 ? -3.653 8.812 5.940 1.00 80.44 234 GLY A C 1
ATOM 1862 O O . GLY A 1 234 ? -3.488 9.000 7.144 1.00 80.44 234 GLY A O 1
ATOM 1863 N N . CYS A 1 235 ? -4.097 7.665 5.441 1.00 86.50 235 CYS A N 1
ATOM 1864 C CA . CYS A 1 235 ? -4.544 6.559 6.273 1.00 86.50 235 CYS A CA 1
ATOM 1865 C C . CYS A 1 235 ? -3.944 5.224 5.841 1.00 86.50 235 CYS A C 1
ATOM 1867 O O . CYS A 1 235 ? -3.565 5.014 4.686 1.00 86.50 235 CYS A O 1
ATOM 1869 N N . CYS A 1 236 ? -3.884 4.319 6.806 1.00 90.19 236 CYS A N 1
ATOM 1870 C CA . CYS A 1 236 ? -3.699 2.905 6.562 1.00 90.19 236 CYS A CA 1
ATOM 1871 C C . CYS A 1 236 ? -5.063 2.212 6.589 1.00 90.19 236 CYS A C 1
ATOM 1873 O O . CYS A 1 236 ? -5.971 2.595 7.328 1.00 90.19 236 CYS A O 1
ATOM 1875 N N . LEU A 1 237 ? -5.178 1.192 5.758 1.00 90.88 237 LEU A N 1
ATOM 1876 C CA . LEU A 1 237 ? -6.301 0.282 5.627 1.00 90.88 237 LEU A CA 1
ATOM 1877 C C . LEU A 1 237 ? -5.895 -1.046 6.273 1.00 90.88 237 LEU A C 1
ATOM 1879 O O . LEU A 1 237 ? -4.769 -1.486 6.053 1.00 90.88 237 LEU A O 1
ATOM 1883 N N . ALA A 1 238 ? -6.805 -1.705 6.985 1.00 91.50 238 ALA A N 1
ATOM 1884 C CA . ALA A 1 238 ? -6.680 -3.119 7.329 1.00 91.50 238 ALA A CA 1
ATOM 1885 C C . ALA A 1 238 ? -7.991 -3.883 7.118 1.00 91.50 238 ALA A C 1
ATOM 1887 O O . ALA A 1 238 ? -9.071 -3.323 7.314 1.00 91.50 238 ALA A O 1
ATOM 1888 N N . ILE A 1 239 ? -7.896 -5.162 6.753 1.00 90.44 239 ILE A N 1
ATOM 1889 C CA . ILE A 1 239 ? -9.039 -6.084 6.763 1.00 90.44 239 ILE A CA 1
ATOM 1890 C C . ILE A 1 239 ? -9.005 -6.862 8.072 1.00 90.44 239 ILE A C 1
ATOM 1892 O O . ILE A 1 239 ? -7.967 -7.394 8.463 1.00 90.44 239 ILE A O 1
ATOM 1896 N N . VAL A 1 240 ? -10.141 -6.909 8.763 1.00 92.75 240 VAL A N 1
ATOM 1897 C CA . VAL A 1 240 ? -10.255 -7.483 10.106 1.00 92.75 240 VAL A CA 1
ATOM 1898 C C . VAL A 1 240 ? -11.453 -8.422 10.202 1.00 92.75 240 VAL A C 1
ATOM 1900 O O . VAL A 1 240 ? -12.498 -8.191 9.589 1.00 92.75 240 VAL A O 1
ATOM 1903 N N . ALA A 1 241 ? -11.318 -9.483 10.991 1.00 92.12 241 ALA A N 1
ATOM 1904 C CA . ALA A 1 241 ? -12.420 -10.365 11.341 1.00 92.12 241 ALA A CA 1
ATOM 1905 C C . ALA A 1 241 ? -13.545 -9.584 12.042 1.00 92.12 241 ALA A C 1
ATOM 1907 O O . ALA A 1 241 ? -13.295 -8.743 12.911 1.00 92.12 241 ALA A O 1
ATOM 1908 N N . VAL A 1 242 ? -14.800 -9.876 11.683 1.00 92.50 242 VAL A N 1
ATOM 1909 C CA . VAL A 1 242 ? -15.985 -9.132 12.156 1.00 92.50 242 VAL A CA 1
ATOM 1910 C C . VAL A 1 242 ? -16.053 -9.060 13.683 1.00 92.50 242 VAL A C 1
ATOM 1912 O O . VAL A 1 242 ? -16.272 -7.993 14.248 1.00 92.50 242 VAL A O 1
ATOM 1915 N N . ASN A 1 243 ? -15.798 -10.179 14.357 1.00 95.25 243 ASN A N 1
ATOM 1916 C CA . ASN A 1 243 ? -15.828 -10.310 15.815 1.00 95.25 243 ASN A CA 1
ATOM 1917 C C . ASN A 1 243 ? -14.642 -9.641 16.540 1.00 95.25 243 ASN A C 1
ATOM 1919 O O . ASN A 1 243 ? -14.642 -9.559 17.771 1.00 95.25 243 ASN A O 1
ATOM 1923 N N . CYS A 1 244 ? -13.632 -9.179 15.803 1.00 96.88 244 CYS A N 1
ATOM 1924 C CA . CYS A 1 244 ? -12.448 -8.520 16.347 1.00 96.88 244 CYS A CA 1
ATOM 1925 C C . CYS A 1 244 ? -12.385 -7.021 16.035 1.00 96.88 244 CYS A C 1
ATOM 1927 O O . CYS A 1 244 ? -11.557 -6.337 16.632 1.00 96.88 244 CYS A O 1
ATOM 1929 N N . ALA A 1 245 ? -13.248 -6.500 15.157 1.00 95.69 245 ALA A N 1
ATOM 1930 C CA . ALA A 1 245 ? -13.135 -5.148 14.610 1.00 95.69 245 ALA A CA 1
ATOM 1931 C C . ALA A 1 245 ? -13.022 -4.047 15.680 1.00 95.69 245 ALA A C 1
ATOM 1933 O O . ALA A 1 245 ? -12.088 -3.248 15.629 1.00 95.69 245 ALA A O 1
ATOM 1934 N N . ASP A 1 246 ? -13.897 -4.048 16.690 1.00 97.12 246 ASP A N 1
ATOM 1935 C CA . ASP A 1 246 ? -13.872 -3.032 17.754 1.00 97.12 246 ASP A CA 1
ATOM 1936 C C . ASP A 1 246 ? -12.613 -3.136 18.624 1.00 97.12 246 ASP A C 1
ATOM 1938 O O . ASP A 1 246 ? -11.969 -2.134 18.937 1.00 97.12 246 ASP A O 1
ATOM 1942 N N . LYS A 1 247 ? -12.209 -4.367 18.972 1.00 98.31 247 LYS A N 1
ATOM 1943 C CA . LYS A 1 247 ? -10.984 -4.622 19.749 1.00 98.31 247 LYS A CA 1
ATOM 1944 C C . LYS A 1 247 ? -9.739 -4.192 18.979 1.00 98.31 247 LYS A C 1
ATOM 1946 O O . LYS A 1 247 ? -8.817 -3.636 19.568 1.00 98.31 247 LYS A O 1
ATOM 1951 N N . ALA A 1 248 ? -9.713 -4.443 17.674 1.00 98.25 248 ALA A N 1
ATOM 1952 C CA . ALA A 1 248 ? -8.629 -4.038 16.796 1.00 98.25 248 ALA A CA 1
ATOM 1953 C C . ALA A 1 248 ? -8.557 -2.513 16.656 1.00 98.25 248 ALA A C 1
ATOM 1955 O O . ALA A 1 248 ? -7.478 -1.941 16.792 1.00 98.25 248 ALA A O 1
ATOM 1956 N N . ALA A 1 249 ? -9.694 -1.840 16.459 1.00 98.00 249 ALA A N 1
ATOM 1957 C CA . ALA A 1 249 ? -9.749 -0.382 16.381 1.00 98.00 249 ALA A CA 1
ATOM 1958 C C . ALA A 1 249 ? -9.262 0.282 17.679 1.00 98.00 249 ALA A C 1
ATOM 1960 O O . ALA A 1 249 ? -8.474 1.231 17.636 1.00 98.00 249 ALA A O 1
ATOM 1961 N N . GLU A 1 250 ? -9.675 -0.249 18.830 1.00 98.38 250 GLU A N 1
ATOM 1962 C CA . GLU A 1 250 ? -9.255 0.227 20.149 1.00 98.38 250 GLU A CA 1
ATOM 1963 C C . GLU A 1 250 ? -7.754 0.008 20.397 1.00 98.38 250 GLU A C 1
ATOM 1965 O O . GLU A 1 250 ? -7.057 0.913 20.872 1.00 98.38 250 GLU A O 1
ATOM 1970 N N . PHE A 1 251 ? -7.240 -1.169 20.019 1.00 98.69 251 PHE A N 1
ATOM 1971 C CA . PHE A 1 251 ? -5.815 -1.488 20.078 1.00 98.69 251 PHE A CA 1
ATOM 1972 C C . PHE A 1 251 ? -4.993 -0.497 19.248 1.00 98.69 251 PHE A C 1
ATOM 1974 O O . PHE A 1 251 ? -4.083 0.141 19.773 1.00 98.69 251 PHE A O 1
ATOM 1981 N N . VAL A 1 252 ? -5.351 -0.309 17.974 1.00 98.38 252 VAL A N 1
ATOM 1982 C CA . VAL A 1 252 ? -4.625 0.584 17.058 1.00 98.38 252 VAL A CA 1
ATOM 1983 C C . VAL A 1 252 ? -4.678 2.025 17.551 1.00 98.38 252 VAL A C 1
ATOM 1985 O O . VAL A 1 252 ? -3.656 2.708 17.555 1.00 98.38 252 VAL A O 1
ATOM 1988 N N . THR A 1 253 ? -5.845 2.479 18.014 1.00 98.06 253 THR A N 1
ATOM 1989 C CA . THR A 1 253 ? -6.017 3.829 18.567 1.00 98.06 253 THR A CA 1
ATOM 1990 C C . THR A 1 253 ? -5.079 4.070 19.746 1.00 98.06 253 THR A C 1
ATOM 1992 O O . THR A 1 253 ? -4.424 5.109 19.808 1.00 98.06 253 THR A O 1
ATOM 1995 N N . THR A 1 254 ? -4.995 3.105 20.662 1.00 98.25 254 THR A N 1
ATOM 1996 C CA . THR A 1 254 ? -4.182 3.206 21.878 1.00 98.25 254 THR A CA 1
ATOM 1997 C C . THR A 1 254 ? -2.688 3.129 21.580 1.00 98.25 254 THR A C 1
ATOM 1999 O O . THR A 1 254 ? -1.917 3.959 22.060 1.00 98.25 254 THR A O 1
ATOM 2002 N N . GLU A 1 255 ? -2.259 2.153 20.781 1.00 98.56 255 GLU A N 1
ATOM 2003 C CA . GLU A 1 255 ? -0.839 1.961 20.478 1.00 98.56 255 GLU A CA 1
ATOM 2004 C C . GLU A 1 255 ? -0.288 3.082 19.594 1.00 98.56 255 GLU A C 1
ATOM 2006 O O . GLU A 1 255 ? 0.831 3.550 19.816 1.00 98.56 255 GLU A O 1
ATOM 2011 N N . TYR A 1 256 ? -1.081 3.586 18.642 1.00 97.81 256 TYR A N 1
ATOM 2012 C CA . TYR A 1 256 ? -0.641 4.698 17.805 1.00 97.81 256 TYR A CA 1
ATOM 2013 C C . TYR A 1 256 ? -0.614 6.030 18.563 1.00 97.81 256 TYR A C 1
ATOM 2015 O O . TYR A 1 256 ? 0.283 6.833 18.331 1.00 97.81 256 TYR A O 1
ATOM 2023 N N . GLU A 1 257 ? -1.516 6.257 19.524 1.00 97.12 257 GLU A N 1
ATOM 2024 C CA . GLU A 1 257 ? -1.443 7.430 20.408 1.00 97.12 257 GLU A CA 1
ATOM 2025 C C . GLU A 1 257 ? -0.181 7.435 21.273 1.00 97.12 257 GLU A C 1
ATOM 2027 O O . GLU A 1 257 ? 0.448 8.479 21.418 1.00 97.12 257 GLU A O 1
ATOM 2032 N N . LYS A 1 258 ? 0.239 6.278 21.796 1.00 97.75 258 LYS A N 1
ATOM 2033 C CA . LYS A 1 258 ? 1.518 6.166 22.518 1.00 97.75 258 LYS A CA 1
ATOM 2034 C C . LYS A 1 258 ? 2.709 6.458 21.607 1.00 97.75 258 LYS A C 1
ATOM 2036 O O . LYS A 1 258 ? 3.677 7.080 22.034 1.00 97.75 258 LYS A O 1
ATOM 2041 N N . ALA A 1 259 ? 2.645 5.983 20.365 1.00 97.12 259 ALA A N 1
ATOM 2042 C CA . ALA A 1 259 ? 3.718 6.126 19.393 1.00 97.12 259 ALA A CA 1
ATOM 2043 C C . ALA A 1 259 ? 3.836 7.548 18.816 1.00 97.12 259 ALA A C 1
ATOM 2045 O O . ALA A 1 259 ? 4.946 8.005 18.544 1.00 97.12 259 ALA A O 1
ATOM 2046 N N . GLN A 1 260 ? 2.703 8.224 18.603 1.00 96.06 260 GLN A N 1
ATOM 2047 C CA . GLN A 1 260 ? 2.590 9.497 17.883 1.00 96.06 260 GLN A CA 1
ATOM 2048 C C . GLN A 1 260 ? 1.601 10.471 18.567 1.00 96.06 260 GLN A C 1
ATOM 2050 O O . GLN A 1 260 ? 0.659 10.943 17.920 1.00 96.06 260 GLN A O 1
ATOM 2055 N N . PRO A 1 261 ? 1.789 10.816 19.858 1.00 95.31 261 PRO A N 1
ATOM 2056 C CA . PRO A 1 261 ? 0.803 11.575 20.641 1.00 95.31 261 PRO A CA 1
ATOM 2057 C C . PRO A 1 261 ? 0.497 12.954 20.041 1.00 95.31 261 PRO A C 1
ATOM 2059 O O . PRO A 1 261 ? -0.664 13.344 19.922 1.00 95.31 261 PRO A O 1
ATOM 2062 N N . GLU A 1 262 ? 1.523 13.662 19.568 1.00 94.19 262 GLU A N 1
ATOM 2063 C CA . GLU A 1 262 ? 1.379 14.995 18.973 1.00 94.19 262 GLU A CA 1
ATOM 2064 C C . GLU A 1 262 ? 0.568 14.973 17.669 1.00 94.19 262 GLU A C 1
ATOM 2066 O O . GLU A 1 262 ? -0.277 15.844 17.442 1.00 94.19 262 GLU A O 1
ATOM 2071 N N . LEU A 1 263 ? 0.763 13.949 16.827 1.00 91.06 263 LEU A N 1
ATOM 2072 C CA . LEU A 1 263 ? 0.057 13.825 15.548 1.00 91.06 263 LEU A CA 1
ATOM 2073 C C . LEU A 1 263 ? -1.414 13.460 15.715 1.00 91.06 263 LEU A C 1
ATOM 2075 O O . LEU A 1 263 ? -2.210 13.768 14.835 1.00 91.06 263 LEU A O 1
ATOM 2079 N N . VAL A 1 264 ? -1.799 12.816 16.815 1.00 91.94 264 VAL A N 1
ATOM 2080 C CA . VAL A 1 264 ? -3.200 12.437 17.050 1.00 91.94 264 VAL A CA 1
ATOM 2081 C C . VAL A 1 264 ? -3.906 13.318 18.078 1.00 91.94 264 VAL A C 1
ATOM 2083 O O . VAL A 1 264 ? -5.121 13.195 18.240 1.00 91.94 264 VAL A O 1
ATOM 2086 N N . SER A 1 265 ? -3.187 14.233 18.737 1.00 92.50 265 SER A N 1
ATOM 2087 C CA . SER A 1 265 ? -3.717 15.171 19.745 1.00 92.50 265 SER A CA 1
ATOM 2088 C C . SER A 1 265 ? -4.915 15.982 19.242 1.00 92.50 265 SER A C 1
ATOM 2090 O O . SER A 1 265 ? -5.863 16.254 19.974 1.00 92.50 265 SER A O 1
ATOM 2092 N N . HIS A 1 266 ? -4.898 16.321 17.955 1.00 87.69 266 HIS A N 1
ATOM 2093 C CA . HIS A 1 266 ? -5.908 17.135 17.295 1.00 87.69 266 HIS A CA 1
ATOM 2094 C C . HIS A 1 266 ? -7.014 16.304 16.623 1.00 87.69 266 HIS A C 1
ATOM 2096 O O . HIS A 1 266 ? -7.922 16.873 16.018 1.00 87.69 266 HIS A O 1
ATOM 2102 N N . ILE A 1 267 ? -6.938 14.971 16.678 1.00 87.88 267 ILE A N 1
ATOM 2103 C CA . ILE A 1 267 ? -7.957 14.069 16.135 1.00 87.88 267 ILE A CA 1
ATOM 2104 C C . ILE A 1 267 ? -8.750 13.491 17.310 1.00 87.88 267 ILE A C 1
ATOM 2106 O O . ILE A 1 267 ? -8.158 12.798 18.146 1.00 87.88 267 ILE A O 1
ATOM 2110 N N . PRO A 1 268 ? -10.079 13.716 17.371 1.00 91.56 268 PRO A N 1
ATOM 2111 C CA . PRO A 1 268 ? -10.928 13.076 18.366 1.00 91.56 268 PRO A CA 1
ATOM 2112 C C . PRO A 1 268 ? -10.716 11.567 18.362 1.00 91.56 268 PRO A C 1
ATOM 2114 O O . PRO A 1 268 ? -10.617 10.954 17.299 1.00 91.56 268 PRO A O 1
ATOM 2117 N N . ARG A 1 269 ? -10.633 10.966 19.547 1.00 91.56 269 ARG A N 1
ATOM 2118 C CA . ARG A 1 269 ? -10.243 9.562 19.696 1.00 91.56 269 ARG A CA 1
ATOM 2119 C C . ARG A 1 269 ? -11.119 8.606 18.877 1.00 91.56 269 ARG A C 1
ATOM 2121 O O . ARG A 1 269 ? -10.586 7.735 18.200 1.00 91.56 269 ARG A O 1
ATOM 2128 N N . ASP A 1 270 ? -12.431 8.840 18.849 1.00 88.38 270 ASP A N 1
ATOM 2129 C CA . ASP A 1 270 ? -13.423 8.074 18.075 1.00 88.38 270 ASP A CA 1
ATOM 2130 C C . ASP A 1 270 ? -13.316 8.262 16.547 1.00 88.38 270 ASP A C 1
ATOM 2132 O O . ASP A 1 270 ? -14.040 7.626 15.783 1.00 88.38 270 ASP A O 1
ATOM 2136 N N . LYS A 1 271 ? -12.442 9.163 16.086 1.00 88.50 271 LYS A N 1
ATOM 2137 C CA . LYS A 1 271 ? -12.180 9.453 14.670 1.00 88.50 271 LYS A CA 1
ATOM 2138 C C . LYS A 1 271 ? -10.791 9.027 14.211 1.00 88.50 271 LYS A C 1
ATOM 2140 O O . LYS A 1 271 ? -10.484 9.202 13.036 1.00 88.50 271 LYS A O 1
ATOM 2145 N N . ARG A 1 272 ? -9.948 8.491 15.097 1.00 91.12 272 ARG A N 1
ATOM 2146 C CA . ARG A 1 272 ? -8.581 8.063 14.750 1.00 91.12 272 ARG A CA 1
ATOM 2147 C C . ARG A 1 272 ? -8.564 6.757 13.966 1.00 91.12 272 ARG A C 1
ATOM 2149 O O . ARG A 1 272 ? -7.763 6.615 13.045 1.00 91.12 272 ARG A O 1
ATOM 2156 N N . VAL A 1 273 ? -9.469 5.841 14.301 1.00 94.75 273 VAL A N 1
ATOM 2157 C CA . VAL A 1 273 ? -9.690 4.592 13.570 1.00 94.75 273 VAL A CA 1
ATOM 2158 C C . VAL A 1 273 ? -11.184 4.422 13.346 1.00 94.75 273 VAL A C 1
ATOM 2160 O O . VAL A 1 273 ? -11.965 4.499 14.290 1.00 94.75 273 VAL A O 1
ATOM 2163 N N . LEU A 1 274 ? -11.582 4.212 12.096 1.00 92.50 274 LEU A N 1
ATOM 2164 C CA . LEU A 1 274 ? -12.968 3.942 11.726 1.00 92.50 274 LEU A CA 1
ATOM 2165 C C . LEU A 1 274 ? -13.128 2.468 11.380 1.00 92.50 274 LEU A C 1
ATOM 2167 O O . LEU A 1 274 ? -12.323 1.924 10.625 1.00 92.50 274 LEU A O 1
ATOM 2171 N N . VAL A 1 275 ? -14.189 1.855 11.897 1.00 92.44 275 VAL A N 1
ATOM 2172 C CA . VAL A 1 275 ? -14.662 0.545 11.448 1.00 92.44 275 VAL A CA 1
ATOM 2173 C C . VAL A 1 275 ? -15.678 0.780 10.336 1.00 92.44 275 VAL A C 1
ATOM 2175 O O . VAL A 1 275 ? -16.688 1.455 10.530 1.00 92.44 275 VAL A O 1
ATOM 2178 N N . CYS A 1 276 ? -15.385 0.247 9.161 1.00 87.56 276 CYS A N 1
ATOM 2179 C CA . CYS A 1 276 ? -16.104 0.491 7.923 1.00 87.56 276 CYS A CA 1
ATOM 2180 C C . CYS A 1 276 ? -16.564 -0.825 7.291 1.00 87.56 276 CYS A C 1
ATOM 2182 O O . CYS A 1 276 ? -15.986 -1.894 7.507 1.00 87.56 276 CYS A O 1
ATOM 2184 N N . GLU A 1 277 ? -17.563 -0.708 6.425 1.00 81.62 277 GLU A N 1
ATOM 2185 C CA . GLU A 1 277 ? -17.982 -1.747 5.490 1.00 81.62 277 GLU A CA 1
ATOM 2186 C C . GLU A 1 277 ? -17.897 -1.217 4.056 1.00 81.62 277 GLU A C 1
ATOM 2188 O O . GLU A 1 277 ? -17.994 -0.002 3.850 1.00 81.62 277 GLU A O 1
ATOM 2193 N N . PRO A 1 278 ? -17.745 -2.093 3.049 1.00 75.19 278 PRO A N 1
ATOM 2194 C CA . PRO A 1 278 ? -17.873 -1.691 1.655 1.00 75.19 278 PRO A CA 1
ATOM 2195 C C . PRO A 1 278 ? -19.234 -1.028 1.386 1.00 75.19 278 PRO A C 1
ATOM 2197 O O . PRO A 1 278 ? -20.288 -1.628 1.588 1.00 75.19 278 PRO A O 1
ATOM 2200 N N . GLY A 1 279 ? -19.210 0.218 0.912 1.00 66.81 279 GLY A N 1
ATOM 2201 C CA . GLY A 1 279 ? -20.409 0.990 0.587 1.00 66.81 279 GLY A CA 1
ATOM 2202 C C . GLY A 1 279 ? -20.795 0.930 -0.893 1.00 66.81 279 GLY A C 1
ATOM 2203 O O . GLY A 1 279 ? -20.013 0.548 -1.765 1.00 66.81 279 GLY A O 1
ATOM 2204 N N . GLY A 1 280 ? -22.020 1.366 -1.199 1.00 60.00 280 GLY A N 1
ATOM 2205 C CA . GLY A 1 280 ? -22.473 1.544 -2.579 1.00 60.00 280 GLY A CA 1
ATOM 2206 C C . GLY A 1 280 ? -21.773 2.701 -3.299 1.00 60.00 280 GLY A C 1
ATOM 2207 O O . GLY A 1 280 ? -21.205 3.603 -2.690 1.00 60.00 280 GLY A O 1
ATOM 2208 N N . SER A 1 281 ? -21.847 2.711 -4.631 1.00 58.19 281 SER A N 1
ATOM 2209 C CA . SER A 1 281 ? -21.331 3.827 -5.427 1.00 58.19 281 SER A CA 1
ATOM 2210 C C . SER A 1 281 ? -22.189 5.087 -5.286 1.00 58.19 281 SER A C 1
ATOM 2212 O O . SER A 1 281 ? -23.372 5.009 -4.945 1.00 58.19 281 SER A O 1
ATOM 2214 N N . ALA A 1 282 ? -21.607 6.237 -5.645 1.00 68.56 282 ALA A N 1
ATOM 2215 C CA . ALA A 1 282 ? -22.336 7.493 -5.795 1.00 68.56 282 ALA A CA 1
ATOM 2216 C C . ALA A 1 282 ? -23.620 7.284 -6.616 1.00 68.56 282 ALA A C 1
ATOM 2218 O O . ALA A 1 282 ? -23.585 6.698 -7.702 1.00 68.56 282 ALA A O 1
ATOM 2219 N N . ARG A 1 283 ? -24.745 7.741 -6.066 1.00 75.19 283 ARG A N 1
ATOM 2220 C CA . ARG A 1 283 ? -26.080 7.638 -6.657 1.00 75.19 283 ARG A CA 1
ATOM 2221 C C . ARG A 1 283 ? -26.872 8.900 -6.348 1.00 75.19 283 ARG A C 1
ATOM 2223 O O . ARG A 1 283 ? -26.614 9.560 -5.345 1.00 75.19 283 ARG A O 1
ATOM 2230 N N . ILE A 1 284 ? -27.830 9.214 -7.208 1.00 85.25 284 ILE A N 1
ATOM 2231 C CA . ILE A 1 284 ? -28.777 10.302 -6.970 1.00 85.25 284 ILE A CA 1
ATOM 2232 C C . ILE A 1 284 ? -29.855 9.767 -6.027 1.00 85.25 284 ILE A C 1
ATOM 2234 O O . ILE A 1 284 ? -30.432 8.713 -6.292 1.00 85.25 284 ILE A O 1
ATOM 2238 N N . ILE A 1 285 ? -30.101 10.476 -4.927 1.00 84.81 285 ILE A N 1
ATOM 2239 C CA . ILE A 1 285 ? -31.228 10.207 -4.032 1.00 84.81 285 ILE A CA 1
ATOM 2240 C C . ILE A 1 285 ? -32.353 11.129 -4.487 1.00 84.81 285 ILE A C 1
ATOM 2242 O O . ILE A 1 285 ? -32.251 12.346 -4.344 1.00 84.81 285 ILE A O 1
ATOM 2246 N N . LEU A 1 286 ? -33.378 10.553 -5.110 1.00 85.56 286 LEU A N 1
ATOM 2247 C CA . LEU A 1 286 ? -34.587 11.291 -5.453 1.00 85.56 286 LEU A CA 1
ATOM 2248 C C . LEU A 1 286 ? -35.474 11.374 -4.201 1.00 85.56 286 LEU A C 1
ATOM 2250 O O . LEU A 1 286 ? -35.537 10.387 -3.465 1.00 85.56 286 LEU A O 1
ATOM 2254 N N . PRO A 1 287 ? -36.117 12.522 -3.928 1.00 84.25 287 PRO A N 1
ATOM 2255 C CA . PRO A 1 287 ? -37.083 12.620 -2.841 1.00 84.25 287 PRO A CA 1
ATOM 2256 C C . PRO A 1 287 ? -38.242 11.647 -3.087 1.00 84.25 287 PRO A C 1
ATOM 2258 O O . PRO A 1 287 ? -38.672 11.473 -4.229 1.00 84.25 287 PRO A O 1
ATOM 2261 N N . GLU A 1 288 ? -38.719 11.004 -2.023 1.00 79.12 288 GLU A N 1
ATOM 2262 C CA . GLU A 1 288 ? -39.937 10.194 -2.074 1.00 79.12 288 GLU A CA 1
ATOM 2263 C C . GLU A 1 288 ? -41.118 11.124 -2.411 1.00 79.12 288 GLU A C 1
ATOM 2265 O O . GLU A 1 288 ? -41.270 12.174 -1.782 1.00 79.12 288 GLU A O 1
ATOM 2270 N N . ILE A 1 289 ? -41.869 10.783 -3.466 1.00 70.50 289 ILE A N 1
ATOM 2271 C CA . ILE A 1 289 ? -43.049 11.523 -3.952 1.00 70.50 289 ILE A CA 1
ATOM 2272 C C . ILE A 1 289 ? -44.286 11.030 -3.210 1.00 70.50 289 ILE A C 1
ATOM 2274 O O . ILE A 1 289 ? -44.433 9.790 -3.114 1.00 70.50 289 ILE A O 1
#

Foldseek 3Di:
DDPVVLLVLVCVVQVLPVQQPDDDDDDPDDPVVVVVVCLVPVVPVVVPPDDDDDDPDDPPPPNPPVQPDDPDFVVVVVCVLQVLQQDVNHGQWWKKKFFLLDSDDDDPPQFDVVLVVLQLVLQCVLCVVVVNNPDRRHLVVHDPVSCVVCLVVDDPLSSLSSCLSVLLVVLSVVLSVCSSNNNVLSVLVSQQVNQVSCCPRSVAADPSLVVLLVQLVVFPQWSHKHDRPRRNGTIIMTIGGPVRQVSRLVSSLVVSCVVCVPSCVPPDSCRRMDITDRDTHDDDDDDDD

pLDDT: mean 70.91, std 27.06, range [22.02, 98.69]

Secondary structure (DSSP, 8-state):
--HHHHHHHHHHHHHHHHGGG----SSPPPHHHHHHHHHHHHHHHSSSSS-S---------STTGGGS--SS-HHHHHHHHTGGGEETTEESEEEEEEE----SPPPGGGSHHHHHHHHHHHHHHHHHHTT-TTS---GGGS-HHHHHHHGGGS-HHHHHHHHHHHHHHHHHHHHHHHHHTT-HHHHHHHHHHHHHHHHHTS----HHHHHHHHHHHTSTTEEEEEEETTSSSSEEEEEEEGGGHHHHHHHHHHHHHHH-HHHHTTS-GGGTEEEE-PPPPP---PPP-

Radius of gyration: 20.51 Å; chains: 1; bounding box: 64×53×52 Å

Organism: NCBI:txid198213

InterPro domains:
  IPR013750 GHMP kinase, C-terminal domain [PF08544] (179-241)
  IPR036554 GHMP kinase, C-terminal domain superfamily [G3DSA:3.30.70.890] (91-264)
  IPR036554 GHMP kinase, C-terminal domain superfamily [SSF55060] (93-266)